Protein AF-A0A2R7SCC3-F1 (afdb_monomer_lite)

Sequence (300 aa):
MKRKWMAVAGLAATMMIAAGAVVVGAYQRFGGHINALGVALDKPSAFVATPSLTALSKDLVNAPVLRSVLTEDFAFYYEAHEDRLGLAGAIKRVAFEHEKTWRDNVIELALDQPSEVALWADSRGAARYWALAMTRGALARFIQELGQVAVKDAQLSLIADVPLATFALETVPVYALQLSPRRTLAIASRGNRVVVLSDPGLLFDNERKPDRAASAVLGSLLSGDARDQGLWRRHFALPEQPSPAHTLVAGGDLLALGYQQFFPALQALRVDVAPGGTALNTWVKQGSDWPASPWAALPA

Secondary structure (DSSP, 8-state):
-THHHHHHHHHHHHHHHHHHHHHHHS------SSSTT---TT--SEEEEES-HHHHHHHHHHSHHHHTTS-HHHHHHHHS-TTT-TTHHHHHHHHHSS-HHHHHHHHHHHHTS-EEEEEEE-TTS-EEEEEEEEEHHHHHHHHHHHHHHGGGS--EEEEEEEESSTT-S-EEEEEEEEEETTEEEEEEEETTEEEEES-GGGTB-TTSSBPHHHHHHHHHHT-S-HHHHTHHHHHTT--SSPPSSEEEEEEHHHHTTT-GGG-TTEEEEEEEE-GGG--EEEEEEE-SS--S-GGGGS--

pLDDT: mean 70.92, std 18.01, range [28.64, 94.12]

Radius of gyration: 20.86 Å; chains: 1; bounding box: 60×43×60 Å

Structure (mmCIF, N/CA/C/O backbone):
data_AF-A0A2R7SCC3-F1
#
_entry.id   AF-A0A2R7SCC3-F1
#
loop_
_atom_site.group_PDB
_atom_site.id
_atom_site.type_symbol
_atom_site.label_atom_id
_atom_site.label_alt_id
_atom_site.label_comp_id
_atom_site.label_asym_id
_atom_site.label_entity_id
_atom_site.label_seq_id
_atom_site.pdbx_PDB_ins_code
_atom_site.Cartn_x
_atom_site.Cartn_y
_atom_site.Cartn_z
_atom_site.occupancy
_atom_site.B_iso_or_equiv
_atom_site.auth_seq_id
_atom_site.auth_comp_id
_atom_site.auth_asym_id
_atom_site.auth_atom_id
_atom_site.pdbx_PDB_model_num
ATOM 1 N N . MET A 1 1 ? 37.699 19.307 -34.597 1.00 46.81 1 MET A N 1
ATOM 2 C CA . MET A 1 1 ? 36.435 19.134 -33.835 1.00 46.81 1 MET A CA 1
ATOM 3 C C . MET A 1 1 ? 35.897 17.690 -33.778 1.00 46.81 1 MET A C 1
ATOM 5 O O . MET A 1 1 ? 35.147 17.401 -32.860 1.00 46.81 1 MET A O 1
ATOM 9 N N . LYS A 1 2 ? 36.316 16.745 -34.643 1.00 45.25 2 LYS A N 1
ATOM 10 C CA . LYS A 1 2 ? 35.792 15.354 -34.665 1.00 45.25 2 LYS A CA 1
ATOM 11 C C . LYS A 1 2 ? 36.258 14.419 -33.524 1.00 45.25 2 LYS A C 1
ATOM 13 O O . LYS A 1 2 ? 35.595 13.433 -33.237 1.00 45.25 2 LYS A O 1
ATOM 18 N N . ARG A 1 3 ? 37.364 14.728 -32.830 1.00 39.81 3 ARG A N 1
ATOM 19 C CA . ARG A 1 3 ? 37.965 13.834 -31.810 1.00 39.81 3 ARG A CA 1
ATOM 20 C C . ARG A 1 3 ? 37.299 13.895 -30.424 1.00 39.81 3 ARG A C 1
ATOM 22 O O . ARG A 1 3 ? 37.440 12.959 -29.652 1.00 39.81 3 ARG A O 1
ATOM 29 N N . LYS A 1 4 ? 36.554 14.968 -30.119 1.00 41.03 4 LYS A N 1
ATOM 30 C CA . LYS A 1 4 ? 35.828 15.118 -28.840 1.00 41.03 4 LYS A CA 1
ATOM 31 C C . LYS A 1 4 ? 34.487 14.367 -28.826 1.00 41.03 4 LYS A C 1
ATOM 33 O O . LYS A 1 4 ? 34.065 13.923 -27.769 1.00 41.03 4 LYS A O 1
ATOM 38 N N . TRP A 1 5 ? 33.864 14.153 -29.988 1.00 38.28 5 TRP A N 1
ATOM 39 C CA . TRP A 1 5 ? 32.584 13.439 -30.093 1.00 38.28 5 TRP A CA 1
ATOM 40 C C . TRP A 1 5 ? 32.715 11.922 -29.888 1.00 38.28 5 TRP A C 1
ATOM 42 O O . TRP A 1 5 ? 31.839 11.317 -29.281 1.00 38.28 5 TRP A O 1
ATOM 52 N N . MET A 1 6 ? 33.836 11.310 -30.291 1.00 37.78 6 MET A N 1
ATOM 53 C CA . MET A 1 6 ? 34.062 9.874 -30.055 1.00 37.78 6 MET A CA 1
ATOM 54 C C . MET A 1 6 ? 34.344 9.541 -28.582 1.00 37.78 6 MET A C 1
ATOM 56 O O . MET A 1 6 ? 33.976 8.466 -28.121 1.00 37.78 6 MET A O 1
ATOM 60 N N . ALA A 1 7 ? 34.925 10.473 -27.818 1.00 39.50 7 ALA A N 1
ATOM 61 C CA . ALA A 1 7 ? 35.140 10.291 -26.381 1.00 39.50 7 ALA A CA 1
ATOM 62 C C . ALA A 1 7 ? 33.821 10.347 -25.589 1.00 39.50 7 ALA A C 1
ATOM 64 O O . ALA A 1 7 ? 33.629 9.551 -24.677 1.00 39.50 7 ALA A O 1
ATOM 65 N N . VAL A 1 8 ? 32.889 11.228 -25.976 1.00 42.78 8 VAL A N 1
ATOM 66 C CA . VAL A 1 8 ? 31.552 11.319 -25.358 1.00 42.78 8 VAL A CA 1
ATOM 67 C C . VAL A 1 8 ? 30.692 10.100 -25.712 1.00 42.78 8 VAL A C 1
ATOM 69 O O . VAL A 1 8 ? 30.012 9.564 -24.842 1.00 42.78 8 VAL A O 1
ATOM 72 N N . ALA A 1 9 ? 30.780 9.601 -26.950 1.00 37.03 9 ALA A N 1
ATOM 73 C CA . ALA A 1 9 ? 30.080 8.384 -27.365 1.00 37.03 9 ALA A CA 1
ATOM 74 C C . ALA A 1 9 ? 30.601 7.125 -26.640 1.00 37.03 9 ALA A C 1
ATOM 76 O O . ALA A 1 9 ? 29.807 6.287 -26.217 1.00 37.03 9 ALA A O 1
ATOM 77 N N . GLY A 1 10 ? 31.920 7.015 -26.436 1.00 28.64 10 GLY A N 1
ATOM 78 C CA . GLY A 1 10 ? 32.526 5.914 -25.679 1.00 28.64 10 GLY A CA 1
ATOM 79 C C . GLY A 1 10 ? 32.155 5.920 -24.191 1.00 28.64 10 GLY A C 1
ATOM 80 O O . GLY A 1 10 ? 31.904 4.859 -23.620 1.00 28.64 10 GLY A O 1
ATOM 81 N N . LEU A 1 11 ? 32.051 7.108 -23.582 1.00 37.31 11 LEU A N 1
ATOM 82 C CA . LEU A 1 11 ? 31.621 7.287 -22.189 1.00 37.31 11 LEU A CA 1
ATOM 83 C C . LEU A 1 11 ? 30.127 6.987 -22.004 1.00 37.31 11 LEU A C 1
ATOM 85 O O . LEU A 1 11 ? 29.762 6.313 -21.049 1.00 37.31 11 LEU A O 1
ATOM 89 N N . ALA A 1 12 ? 29.272 7.398 -22.945 1.00 36.25 12 ALA A N 1
ATOM 90 C CA . ALA A 1 12 ? 27.845 7.067 -22.923 1.00 36.25 12 ALA A CA 1
ATOM 91 C C . ALA A 1 12 ? 27.593 5.556 -23.102 1.00 36.25 12 ALA A C 1
ATOM 93 O O . ALA A 1 12 ? 26.757 4.980 -22.407 1.00 36.25 12 ALA A O 1
ATOM 94 N N . ALA A 1 13 ? 28.352 4.893 -23.982 1.00 32.81 13 ALA A N 1
ATOM 95 C CA . ALA A 1 13 ? 28.242 3.451 -24.199 1.00 32.81 13 ALA A CA 1
ATOM 96 C C . ALA A 1 13 ? 28.716 2.637 -22.983 1.00 32.81 13 ALA A C 1
ATOM 98 O O . ALA A 1 13 ? 28.079 1.654 -22.613 1.00 32.81 13 ALA A O 1
ATOM 99 N N . THR A 1 14 ? 29.788 3.066 -22.310 1.00 38.66 14 THR A N 1
ATOM 100 C CA . THR A 1 14 ? 30.257 2.412 -21.075 1.00 38.66 14 THR A CA 1
ATOM 101 C C . THR A 1 14 ? 29.346 2.691 -19.879 1.00 38.66 14 THR A C 1
ATOM 103 O O . THR A 1 14 ? 29.119 1.777 -19.089 1.00 38.66 14 THR A O 1
ATOM 106 N N . MET A 1 15 ? 28.736 3.881 -19.782 1.00 35.25 15 MET A N 1
ATOM 107 C CA . MET A 1 15 ? 27.702 4.158 -18.773 1.00 35.25 15 MET A CA 1
ATOM 108 C C . MET A 1 15 ? 26.450 3.298 -18.979 1.00 35.25 15 MET A C 1
ATOM 110 O O . MET A 1 15 ? 25.917 2.778 -18.004 1.00 35.25 15 MET A O 1
ATOM 114 N N . MET A 1 16 ? 26.010 3.085 -20.227 1.00 34.19 16 MET A N 1
ATOM 115 C CA . MET A 1 16 ? 24.878 2.193 -20.513 1.00 34.19 16 MET A CA 1
ATOM 116 C C . MET A 1 16 ? 25.186 0.725 -20.198 1.00 34.19 16 MET A C 1
ATOM 118 O O . MET A 1 16 ? 24.322 0.027 -19.674 1.00 34.19 16 MET A O 1
ATOM 122 N N . ILE A 1 17 ? 26.409 0.251 -20.458 1.00 35.22 17 ILE A N 1
ATOM 123 C CA . ILE A 1 17 ? 26.808 -1.128 -20.130 1.00 35.22 17 ILE A CA 1
ATOM 124 C C . ILE A 1 17 ? 26.930 -1.317 -18.610 1.00 35.22 17 ILE A C 1
ATOM 126 O O . ILE A 1 17 ? 26.487 -2.338 -18.087 1.00 35.22 17 ILE A O 1
ATOM 130 N N . ALA A 1 18 ? 27.468 -0.332 -17.885 1.00 33.09 18 ALA A N 1
ATOM 131 C CA . ALA A 1 18 ? 27.565 -0.380 -16.426 1.00 33.09 18 ALA A CA 1
ATOM 132 C C . ALA A 1 18 ? 26.184 -0.288 -15.750 1.00 33.09 18 ALA A C 1
ATOM 134 O O . ALA A 1 18 ? 25.899 -1.073 -14.847 1.00 33.09 18 ALA A O 1
ATOM 135 N N . ALA A 1 19 ? 25.298 0.593 -16.231 1.00 34.34 19 ALA A N 1
ATOM 136 C CA . ALA A 1 19 ? 23.910 0.657 -15.776 1.00 34.34 19 ALA A CA 1
ATOM 137 C C . ALA A 1 19 ? 23.173 -0.663 -16.063 1.00 34.34 19 ALA A C 1
ATOM 139 O O . ALA A 1 19 ? 22.535 -1.217 -15.172 1.00 34.34 19 ALA A O 1
ATOM 140 N N . GLY A 1 20 ? 23.344 -1.231 -17.262 1.00 33.09 20 GLY A N 1
ATOM 141 C CA . GLY A 1 20 ? 22.768 -2.524 -17.633 1.00 33.09 20 GLY A CA 1
ATOM 142 C C . GLY A 1 20 ? 23.270 -3.691 -16.775 1.00 33.09 20 GLY A C 1
ATOM 143 O O . GLY A 1 20 ? 22.479 -4.542 -16.381 1.00 33.09 20 GLY A O 1
ATOM 144 N N . ALA A 1 21 ? 24.558 -3.727 -16.421 1.00 35.75 21 ALA A N 1
ATOM 145 C CA . ALA A 1 21 ? 25.129 -4.792 -15.593 1.00 35.75 21 ALA A CA 1
ATOM 146 C C . ALA A 1 21 ? 24.664 -4.727 -14.124 1.00 35.75 21 ALA A C 1
ATOM 148 O O . ALA A 1 21 ? 24.382 -5.769 -13.528 1.00 35.75 21 ALA A O 1
ATOM 149 N N . VAL A 1 22 ? 24.514 -3.524 -13.555 1.00 40.97 22 VAL A N 1
ATOM 150 C CA . VAL A 1 22 ? 23.953 -3.331 -12.202 1.00 40.97 22 VAL A CA 1
ATOM 151 C C . VAL A 1 22 ? 22.462 -3.698 -12.172 1.00 40.97 22 VAL A C 1
ATOM 153 O O . VAL A 1 22 ? 22.016 -4.386 -11.252 1.00 40.97 22 VAL A O 1
ATOM 156 N N . VAL A 1 23 ? 21.714 -3.363 -13.230 1.00 46.59 23 VAL A N 1
ATOM 157 C CA . VAL A 1 23 ? 20.307 -3.771 -13.410 1.00 46.59 23 VAL A CA 1
ATOM 158 C C . VAL A 1 23 ? 20.156 -5.299 -13.544 1.00 46.59 23 VAL A C 1
ATOM 160 O O . VAL A 1 23 ? 19.140 -5.855 -13.143 1.00 46.59 23 VAL A O 1
ATOM 163 N N . VAL A 1 24 ? 21.159 -6.035 -14.036 1.00 43.50 24 VAL A N 1
ATOM 164 C CA . VAL A 1 24 ? 21.076 -7.505 -14.197 1.00 43.50 24 VAL A CA 1
ATOM 165 C C . VAL A 1 24 ? 21.281 -8.277 -12.881 1.00 43.50 24 VAL A C 1
ATOM 167 O O . VAL A 1 24 ? 20.729 -9.371 -12.725 1.00 43.50 24 VAL A O 1
ATOM 170 N N . GLY A 1 25 ? 22.034 -7.732 -11.921 1.00 43.53 25 GLY A N 1
ATOM 171 C CA . GLY A 1 25 ? 22.368 -8.422 -10.666 1.00 43.53 25 GLY A CA 1
ATOM 172 C C . GLY A 1 25 ? 21.247 -8.440 -9.618 1.00 43.53 25 GLY A C 1
ATOM 173 O O . GLY A 1 25 ? 21.100 -9.422 -8.894 1.00 43.53 25 GLY A O 1
ATOM 174 N N . ALA A 1 26 ? 20.422 -7.391 -9.550 1.00 47.41 26 ALA A N 1
ATOM 175 C CA . ALA A 1 26 ? 19.424 -7.231 -8.485 1.00 47.41 26 ALA A CA 1
ATOM 176 C C . ALA A 1 26 ? 18.091 -7.985 -8.719 1.00 47.41 26 ALA A C 1
ATOM 178 O O . ALA A 1 26 ? 17.263 -8.048 -7.814 1.00 47.41 26 ALA A O 1
ATOM 179 N N . TYR A 1 27 ? 17.878 -8.578 -9.903 1.00 51.84 27 TYR A N 1
ATOM 180 C CA . TYR A 1 27 ? 16.539 -8.942 -10.407 1.00 51.84 27 TYR A CA 1
ATOM 181 C C . TYR A 1 27 ? 16.302 -10.431 -10.724 1.00 51.84 27 TYR A C 1
ATOM 183 O O . TYR A 1 27 ? 15.294 -10.788 -11.328 1.00 51.84 27 TYR A O 1
ATOM 191 N N . GLN A 1 28 ? 17.213 -11.335 -10.355 1.00 45.22 28 GLN A N 1
ATOM 192 C CA . GLN A 1 28 ? 17.212 -12.724 -10.853 1.00 45.22 28 GLN A CA 1
ATOM 193 C C . GLN A 1 28 ? 16.147 -13.685 -10.261 1.00 45.22 28 GLN A C 1
ATOM 195 O O . GLN A 1 28 ? 16.331 -14.896 -10.345 1.00 45.22 28 GLN A O 1
ATOM 200 N N . ARG A 1 29 ? 15.049 -13.230 -9.635 1.00 47.88 29 ARG A N 1
ATOM 201 C CA . ARG A 1 29 ? 14.174 -14.126 -8.837 1.00 47.88 29 ARG A CA 1
ATOM 202 C C . ARG A 1 29 ? 12.662 -13.950 -9.014 1.00 47.88 29 ARG A C 1
ATOM 204 O O . ARG A 1 29 ? 11.943 -13.965 -8.018 1.00 47.88 29 ARG A O 1
ATOM 211 N N . PHE A 1 30 ? 12.154 -13.841 -10.238 1.00 52.78 30 PHE A N 1
ATOM 212 C CA . PHE A 1 30 ? 10.714 -13.632 -10.434 1.00 52.78 30 PHE A CA 1
ATOM 213 C C . PHE A 1 30 ? 10.131 -14.532 -11.545 1.00 52.78 30 PHE A C 1
ATOM 215 O O . PHE A 1 30 ? 10.808 -14.796 -12.535 1.00 52.78 30 PHE A O 1
ATOM 222 N N . GLY A 1 31 ? 8.923 -15.070 -11.329 1.00 48.53 31 GLY A N 1
ATOM 223 C CA . GLY A 1 31 ? 8.302 -16.151 -12.111 1.00 48.53 31 GLY A CA 1
ATOM 224 C C . GLY A 1 31 ? 6.776 -16.244 -11.932 1.00 48.53 31 GLY A C 1
ATOM 225 O O . GLY A 1 31 ? 6.284 -17.260 -11.447 1.00 48.53 31 GLY A O 1
ATOM 226 N N . GLY A 1 32 ? 6.029 -15.195 -12.291 1.00 48.62 32 GLY A N 1
ATOM 227 C CA . GLY A 1 32 ? 4.570 -15.082 -12.104 1.00 48.62 32 GLY A CA 1
ATOM 228 C C . GLY A 1 32 ? 3.776 -14.868 -13.403 1.00 48.62 32 GLY A C 1
ATOM 229 O O . GLY A 1 32 ? 4.355 -14.580 -14.446 1.00 48.62 32 GLY A O 1
ATOM 230 N N . HIS A 1 33 ? 2.448 -15.044 -13.357 1.00 42.25 33 HIS A N 1
ATOM 231 C CA . HIS A 1 33 ? 1.555 -15.005 -14.535 1.00 42.25 33 HIS A CA 1
ATOM 232 C C . HIS A 1 33 ? 0.845 -13.657 -14.785 1.00 42.25 33 HIS A C 1
ATOM 234 O O . HIS A 1 33 ? 0.233 -13.497 -15.836 1.00 42.25 33 HIS A O 1
ATOM 240 N N . ILE A 1 34 ? 0.885 -12.723 -13.825 1.00 56.66 34 ILE A N 1
ATOM 241 C CA . ILE A 1 34 ? 0.273 -11.381 -13.928 1.00 56.66 34 ILE A CA 1
ATOM 242 C C . ILE A 1 34 ? 1.409 -10.378 -14.114 1.00 56.66 34 ILE A C 1
ATOM 244 O O . ILE A 1 34 ? 1.742 -9.980 -15.218 1.00 56.66 34 ILE A O 1
ATOM 248 N N . ASN A 1 35 ? 2.097 -10.099 -13.017 1.00 70.12 35 ASN A N 1
ATOM 249 C CA . ASN A 1 35 ? 3.470 -9.633 -13.009 1.00 70.12 35 ASN A CA 1
ATOM 250 C C . ASN A 1 35 ? 4.370 -10.804 -12.602 1.00 70.12 35 ASN A C 1
ATOM 252 O O . ASN A 1 35 ? 3.898 -11.920 -12.339 1.00 70.12 35 ASN A O 1
ATOM 256 N N . ALA A 1 36 ? 5.664 -10.551 -12.490 1.00 71.50 36 ALA A N 1
ATOM 257 C CA . ALA A 1 36 ? 6.639 -11.572 -12.159 1.00 71.50 36 ALA A CA 1
ATOM 258 C C . ALA A 1 36 ? 6.455 -12.176 -10.745 1.00 71.50 36 ALA A C 1
ATOM 260 O O . ALA A 1 36 ? 7.094 -13.167 -10.392 1.00 71.50 36 ALA A O 1
ATOM 261 N N . LEU A 1 37 ? 5.547 -11.617 -9.941 1.00 76.25 37 LEU A N 1
ATOM 262 C CA . LEU A 1 37 ? 5.168 -12.092 -8.611 1.00 76.25 37 LEU A CA 1
ATOM 263 C C . LEU A 1 37 ? 3.778 -12.748 -8.570 1.00 76.25 37 LEU A C 1
ATOM 265 O O . LEU A 1 37 ? 3.403 -13.304 -7.541 1.00 76.25 37 LEU A O 1
ATOM 269 N N . GLY A 1 38 ? 3.012 -12.696 -9.665 1.00 80.00 38 GLY A N 1
ATOM 270 C CA . GLY A 1 38 ? 1.631 -13.183 -9.714 1.00 80.00 38 GLY A CA 1
ATOM 271 C C . GLY A 1 38 ? 0.649 -12.354 -8.877 1.00 80.00 38 GLY A C 1
ATOM 272 O O . GLY A 1 38 ? -0.378 -12.879 -8.462 1.00 80.00 38 GLY A O 1
ATOM 273 N N . VAL A 1 39 ? 0.956 -11.080 -8.617 1.00 85.50 39 VAL A N 1
ATOM 274 C CA . VAL A 1 39 ? 0.159 -10.190 -7.756 1.00 85.50 39 VAL A CA 1
ATOM 275 C C . VAL A 1 39 ? -0.694 -9.243 -8.601 1.00 85.50 39 VAL A C 1
ATOM 277 O O . VAL A 1 39 ? -0.163 -8.505 -9.425 1.00 85.50 39 VAL A O 1
ATOM 280 N N . ALA A 1 40 ? -2.006 -9.211 -8.368 1.00 89.62 40 ALA A N 1
ATOM 281 C CA . ALA A 1 40 ? -2.918 -8.264 -9.010 1.00 89.62 40 ALA A CA 1
ATOM 282 C C . ALA A 1 40 ? -2.972 -6.935 -8.229 1.00 89.62 40 ALA A C 1
ATOM 284 O O . ALA A 1 40 ? -3.601 -6.860 -7.172 1.00 89.62 40 ALA A O 1
ATOM 285 N N . LEU A 1 41 ? -2.314 -5.879 -8.728 1.00 91.88 41 LEU A N 1
ATOM 286 C CA . LEU A 1 41 ? -2.208 -4.581 -8.030 1.00 91.88 41 LEU A CA 1
ATOM 287 C C . LEU A 1 41 ? -3.549 -3.851 -7.816 1.00 91.88 41 LEU A C 1
ATOM 289 O O . LEU A 1 41 ? -3.637 -2.931 -7.003 1.00 91.88 41 LEU A O 1
ATOM 293 N N . ASP A 1 42 ? -4.599 -4.244 -8.528 1.00 92.06 42 ASP A N 1
ATOM 294 C CA . ASP A 1 42 ? -5.957 -3.723 -8.370 1.00 92.06 42 ASP A CA 1
ATOM 295 C C . ASP A 1 42 ? -6.762 -4.435 -7.268 1.00 92.06 42 ASP A C 1
ATOM 297 O O . ASP A 1 42 ? -7.825 -3.951 -6.877 1.00 92.06 42 ASP A O 1
ATOM 301 N N . LYS A 1 43 ? -6.261 -5.567 -6.752 1.00 91.56 43 LYS A N 1
ATOM 302 C CA . LYS A 1 43 ? -6.946 -6.421 -5.765 1.00 91.56 43 LYS A CA 1
ATOM 303 C C . LYS A 1 43 ? -6.079 -6.705 -4.533 1.00 91.56 43 LYS A C 1
ATOM 305 O O . LYS A 1 43 ? -5.615 -7.832 -4.357 1.00 91.56 43 LYS A O 1
ATOM 310 N N . PRO A 1 44 ? -5.806 -5.693 -3.701 1.00 92.50 44 PRO A N 1
ATOM 311 C CA . PRO A 1 44 ? -5.158 -5.899 -2.408 1.00 92.50 44 PRO A CA 1
ATOM 312 C C . PRO A 1 44 ? -6.017 -6.707 -1.426 1.00 92.50 44 PRO A C 1
ATOM 314 O O . PRO A 1 44 ? -7.238 -6.590 -1.412 1.00 92.50 44 PRO A O 1
ATOM 317 N N . SER A 1 45 ? -5.360 -7.480 -0.558 1.00 89.25 45 SER A N 1
ATOM 318 C CA . SER A 1 45 ? -6.003 -8.222 0.541 1.00 89.25 45 SER A CA 1
ATOM 319 C C . SER A 1 45 ? -6.210 -7.356 1.788 1.00 89.25 45 SER A C 1
ATOM 321 O O . SER A 1 45 ? -7.061 -7.655 2.624 1.00 89.25 45 SER A O 1
ATOM 323 N N . ALA A 1 46 ? -5.426 -6.287 1.946 1.00 91.12 46 ALA A N 1
ATOM 324 C CA . ALA A 1 46 ? -5.605 -5.310 3.013 1.00 91.12 46 ALA A CA 1
ATOM 325 C C . ALA A 1 46 ? -5.219 -3.902 2.573 1.00 91.12 46 ALA A C 1
ATOM 327 O O . ALA A 1 46 ? -4.466 -3.707 1.616 1.00 91.12 46 ALA A O 1
ATOM 328 N N . PHE A 1 47 ? -5.743 -2.922 3.295 1.00 92.88 47 PHE A N 1
ATOM 329 C CA . PHE A 1 47 ? -5.598 -1.517 2.983 1.00 92.88 47 PHE A CA 1
ATOM 330 C C . PHE A 1 47 ? -5.620 -0.648 4.228 1.00 92.88 47 PHE A C 1
ATOM 332 O O . PHE A 1 47 ? -6.389 -0.881 5.157 1.00 92.88 47 PHE A O 1
ATOM 339 N N . VAL A 1 48 ? -4.777 0.375 4.223 1.00 91.06 48 VAL A N 1
ATOM 340 C CA . VAL A 1 48 ? -4.716 1.404 5.251 1.00 91.06 48 VAL A CA 1
ATOM 341 C C . VAL A 1 48 ? -4.844 2.753 4.568 1.00 91.06 48 VAL A C 1
ATOM 343 O O . VAL A 1 48 ? -3.982 3.135 3.782 1.00 91.06 48 VAL A O 1
ATOM 346 N N . ALA A 1 49 ? -5.902 3.485 4.893 1.00 92.25 49 ALA A N 1
ATOM 347 C CA . ALA A 1 49 ? -6.047 4.895 4.574 1.00 92.25 49 ALA A CA 1
ATOM 348 C C . ALA A 1 49 ? -5.747 5.707 5.829 1.00 92.25 49 ALA A C 1
ATOM 350 O O . ALA A 1 49 ? -6.412 5.544 6.851 1.00 92.25 49 ALA A O 1
ATOM 351 N N . THR A 1 50 ? -4.760 6.595 5.757 1.00 90.50 50 THR A N 1
ATOM 352 C CA . THR A 1 50 ? -4.364 7.405 6.905 1.00 90.50 50 THR A CA 1
ATOM 353 C C . THR A 1 50 ? -4.134 8.867 6.523 1.00 90.50 50 THR A C 1
ATOM 355 O O . THR A 1 50 ? -3.542 9.132 5.474 1.00 90.50 50 THR A O 1
ATOM 358 N N . PRO A 1 51 ? -4.555 9.833 7.362 1.00 88.31 51 PRO A N 1
ATOM 359 C CA . PRO A 1 51 ? -4.144 11.226 7.213 1.00 88.31 51 PRO A CA 1
ATOM 360 C C . PRO A 1 51 ? -2.644 11.439 7.483 1.00 88.31 51 PRO A C 1
ATOM 362 O O . PRO A 1 51 ? -2.081 12.384 6.946 1.00 88.31 51 PRO A O 1
ATOM 365 N N . SER A 1 52 ? -2.004 10.576 8.286 1.00 85.19 52 SER A N 1
ATOM 366 C CA . SER A 1 52 ? -0.578 10.657 8.644 1.00 85.19 52 SER A CA 1
ATOM 367 C C . SER A 1 52 ? -0.057 9.289 9.107 1.00 85.19 52 SER A C 1
ATOM 369 O O . SER A 1 52 ? -0.628 8.664 10.005 1.00 85.19 52 SER A O 1
ATOM 371 N N . LEU A 1 53 ? 1.023 8.784 8.501 1.00 82.56 53 LEU A N 1
ATOM 372 C CA . LEU A 1 53 ? 1.686 7.539 8.934 1.00 82.56 53 LEU A CA 1
ATOM 373 C C . LEU A 1 53 ? 2.383 7.720 10.281 1.00 82.56 53 LEU A C 1
ATOM 375 O O . LEU A 1 53 ? 2.437 6.782 11.079 1.00 82.56 53 LEU A O 1
ATOM 379 N N . THR A 1 54 ? 2.878 8.928 10.550 1.00 80.38 54 THR A N 1
ATOM 380 C CA . THR A 1 54 ? 3.480 9.281 11.836 1.00 80.38 54 THR A CA 1
ATOM 381 C C . THR A 1 54 ? 2.440 9.194 12.955 1.00 80.38 54 THR A C 1
ATOM 383 O O . THR A 1 54 ? 2.698 8.567 13.985 1.00 80.38 54 THR A O 1
ATOM 386 N N . ALA A 1 55 ? 1.251 9.772 12.746 1.00 81.25 55 ALA A N 1
ATOM 387 C CA . ALA A 1 55 ? 0.161 9.733 13.720 1.00 81.25 55 ALA A CA 1
ATOM 388 C C . ALA A 1 55 ? -0.446 8.332 13.869 1.00 81.25 55 ALA A C 1
ATOM 390 O O . ALA A 1 55 ? -0.736 7.927 14.988 1.00 81.25 55 ALA A O 1
ATOM 391 N N . LEU A 1 56 ? -0.542 7.558 12.779 1.00 81.31 56 LEU A N 1
ATOM 392 C CA . LEU A 1 56 ? -1.138 6.217 12.780 1.00 81.31 56 LEU A CA 1
ATOM 393 C C . LEU A 1 56 ? -0.573 5.326 13.892 1.00 81.31 56 LEU A C 1
ATOM 395 O O . LEU A 1 56 ? -1.327 4.733 14.654 1.00 81.31 56 LEU A O 1
ATOM 399 N N . SER A 1 57 ? 0.754 5.235 14.002 1.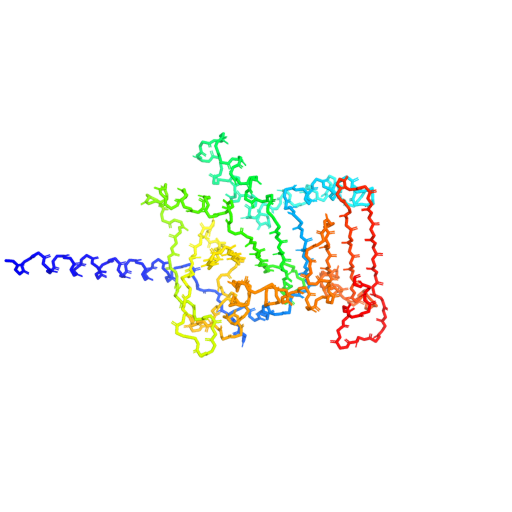00 75.19 57 SER A N 1
ATOM 400 C CA . SER A 1 57 ? 1.385 4.395 15.029 1.00 75.19 57 SER A CA 1
ATOM 401 C C . SER A 1 57 ? 1.063 4.865 16.452 1.00 75.19 57 SER A C 1
ATOM 403 O O . SER A 1 57 ? 0.739 4.045 17.310 1.00 75.19 57 SER A O 1
ATOM 405 N N . LYS A 1 58 ? 1.093 6.182 16.691 1.00 76.88 58 LYS A N 1
ATOM 406 C CA . LYS A 1 58 ? 0.773 6.796 17.988 1.00 76.88 58 LYS A CA 1
ATOM 407 C C . LYS A 1 58 ? -0.695 6.553 18.357 1.00 76.88 58 LYS A C 1
ATOM 409 O O . LYS A 1 58 ? -0.988 6.119 19.469 1.00 76.88 58 LYS A O 1
ATOM 414 N N . ASP A 1 59 ? -1.602 6.760 17.412 1.00 80.44 59 ASP A N 1
ATOM 415 C CA . ASP A 1 59 ? -3.046 6.667 17.625 1.00 80.44 59 ASP A CA 1
ATOM 416 C C . ASP A 1 59 ? -3.511 5.216 17.806 1.00 80.44 59 ASP A C 1
ATOM 418 O O . ASP A 1 59 ? -4.361 4.947 18.656 1.00 80.44 59 ASP A O 1
ATOM 422 N N . LEU A 1 60 ? -2.896 4.259 17.099 1.00 76.44 60 LEU A N 1
ATOM 423 C CA . LEU A 1 60 ? -3.135 2.825 17.309 1.00 76.44 60 LEU A CA 1
ATOM 424 C C . LEU A 1 60 ? -2.725 2.369 18.717 1.00 76.44 60 LEU A C 1
ATOM 426 O O . LEU A 1 60 ? -3.445 1.589 19.335 1.00 76.44 60 LEU A O 1
ATOM 430 N N . VAL A 1 61 ? -1.595 2.855 19.242 1.00 74.94 61 VAL A N 1
ATOM 431 C CA . VAL A 1 61 ? -1.130 2.517 20.602 1.00 74.94 61 VAL A CA 1
ATOM 432 C C . VAL A 1 61 ? -2.009 3.161 21.679 1.00 74.94 61 VAL A C 1
ATOM 434 O O . VAL A 1 61 ? -2.215 2.578 22.744 1.00 74.94 61 VAL A O 1
ATOM 437 N N . ASN A 1 62 ? -2.549 4.350 21.409 1.00 74.19 62 ASN A N 1
ATOM 438 C CA . ASN A 1 62 ? -3.441 5.048 22.334 1.00 74.19 62 ASN A CA 1
ATOM 439 C C . ASN A 1 62 ? -4.858 4.453 22.366 1.00 74.19 62 ASN A C 1
ATOM 441 O O . ASN A 1 62 ? -5.561 4.613 23.366 1.00 74.19 62 ASN A O 1
ATOM 445 N N . ALA A 1 63 ? -5.269 3.734 21.319 1.00 74.62 63 ALA A N 1
ATOM 446 C CA . ALA A 1 63 ? -6.578 3.101 21.256 1.00 74.62 63 ALA A CA 1
ATOM 447 C C . ALA A 1 63 ? -6.703 1.958 22.298 1.00 74.62 63 ALA A C 1
ATOM 449 O O . ALA A 1 63 ? -5.929 0.996 22.258 1.00 74.62 63 ALA A O 1
ATOM 450 N N . PRO A 1 64 ? -7.698 1.990 23.210 1.00 63.06 64 PRO A N 1
ATOM 451 C CA . PRO A 1 64 ? -7.742 1.117 24.392 1.00 63.06 64 PRO A CA 1
ATOM 452 C C . PRO A 1 64 ? -7.688 -0.392 24.108 1.00 63.06 64 PRO A C 1
ATOM 454 O O . PRO A 1 64 ? -7.002 -1.126 24.814 1.00 63.06 64 PRO A O 1
ATOM 457 N N . VAL A 1 65 ? -8.401 -0.860 23.076 1.00 66.38 65 VAL A N 1
ATOM 458 C CA . VAL A 1 65 ? -8.477 -2.289 22.706 1.00 66.38 65 VAL A CA 1
ATOM 459 C C . VAL A 1 65 ? -7.249 -2.737 21.910 1.00 66.38 65 VAL A C 1
ATOM 461 O O . VAL A 1 65 ? -6.849 -3.891 21.988 1.00 66.38 65 VAL A O 1
ATOM 464 N N . LEU A 1 66 ? -6.617 -1.836 21.155 1.00 60.50 66 LEU A N 1
ATOM 465 C CA . LEU A 1 66 ? -5.409 -2.161 20.395 1.00 60.50 66 LEU A CA 1
ATOM 466 C C . LEU A 1 66 ? -4.173 -2.178 21.291 1.00 60.50 66 LEU A C 1
ATOM 468 O O . LEU A 1 66 ? -3.295 -3.013 21.095 1.00 60.50 66 LEU A O 1
ATOM 472 N N . ARG A 1 67 ? -4.140 -1.338 22.329 1.00 57.66 67 ARG A N 1
ATOM 473 C CA . ARG A 1 67 ? -3.078 -1.327 23.340 1.00 57.66 67 ARG A CA 1
ATOM 474 C C . ARG A 1 67 ? -2.922 -2.664 24.068 1.00 57.66 67 ARG A C 1
ATOM 476 O O . ARG A 1 67 ? -1.812 -3.010 24.456 1.00 57.66 67 ARG A O 1
ATOM 483 N N . SER A 1 68 ? -4.009 -3.415 24.259 1.00 56.34 68 SER A N 1
ATOM 484 C CA . SER A 1 68 ? -3.956 -4.739 24.893 1.00 56.34 68 SER A CA 1
ATOM 485 C C . SER A 1 68 ? -3.533 -5.863 23.940 1.00 56.34 68 SER A C 1
ATOM 487 O O . SER A 1 68 ? -3.152 -6.929 24.414 1.00 56.34 68 SER A O 1
ATOM 489 N N . VAL A 1 69 ? -3.579 -5.639 22.622 1.00 58.06 69 VAL A N 1
ATOM 490 C CA . VAL A 1 69 ? -3.153 -6.600 21.585 1.00 58.06 69 VAL A CA 1
ATOM 491 C C . VAL A 1 69 ? -1.715 -6.328 21.131 1.00 58.06 69 VAL A C 1
ATOM 493 O O . VAL A 1 69 ? -0.956 -7.258 20.872 1.00 58.06 69 VAL A O 1
ATOM 496 N N . LEU A 1 70 ? -1.319 -5.056 21.074 1.00 52.59 70 LEU A N 1
ATOM 497 C CA . LEU A 1 70 ? 0.040 -4.591 20.790 1.00 52.59 70 LEU A CA 1
ATOM 498 C C . LEU A 1 70 ? 0.896 -4.647 22.067 1.00 52.59 70 LEU A C 1
ATOM 500 O O . LEU A 1 70 ? 1.352 -3.621 22.572 1.00 52.59 70 LEU A O 1
ATOM 504 N N . THR A 1 71 ? 1.066 -5.843 22.630 1.00 58.56 71 THR A N 1
ATOM 505 C CA . THR A 1 71 ? 1.881 -6.052 23.833 1.00 58.56 71 THR A CA 1
ATOM 506 C C . THR A 1 71 ? 3.377 -6.002 23.524 1.00 58.56 71 THR A C 1
ATOM 508 O O . THR A 1 71 ? 3.812 -6.112 22.375 1.00 58.56 71 THR A O 1
ATOM 511 N N . GLU A 1 72 ? 4.184 -5.871 24.575 1.00 52.00 72 GLU A N 1
ATOM 512 C CA . GLU A 1 72 ? 5.648 -5.919 24.499 1.00 52.00 72 GLU A CA 1
ATOM 513 C C . GLU A 1 72 ? 6.153 -7.217 23.842 1.00 52.00 72 GLU A C 1
ATOM 515 O O . GLU A 1 72 ? 7.112 -7.176 23.080 1.00 52.00 72 GLU A O 1
ATOM 520 N N . ASP A 1 73 ? 5.436 -8.335 23.997 1.00 51.28 73 ASP A N 1
ATOM 521 C CA . ASP A 1 73 ? 5.750 -9.605 23.326 1.00 51.28 73 ASP A CA 1
ATOM 522 C C . ASP A 1 73 ? 5.564 -9.542 21.801 1.00 51.28 73 ASP A C 1
ATOM 524 O O . ASP A 1 73 ? 6.334 -10.146 21.048 1.00 51.28 73 ASP A O 1
ATOM 528 N N . PHE A 1 74 ? 4.566 -8.790 21.319 1.00 50.59 74 PHE A N 1
ATOM 529 C CA . PHE A 1 74 ? 4.375 -8.547 19.887 1.00 50.59 74 PHE A CA 1
ATOM 530 C C . PHE A 1 74 ? 5.512 -7.675 19.342 1.00 50.59 74 PHE A C 1
ATOM 532 O O . PHE A 1 74 ? 6.089 -7.993 18.302 1.00 50.59 74 PHE A O 1
ATOM 539 N N . ALA A 1 75 ? 5.889 -6.617 20.067 1.00 51.97 75 ALA A N 1
ATOM 540 C CA . ALA A 1 75 ? 7.039 -5.788 19.712 1.00 51.97 75 ALA A CA 1
ATOM 541 C C . ALA A 1 75 ? 8.345 -6.607 19.701 1.00 51.97 75 ALA A C 1
ATOM 543 O O . ALA A 1 75 ? 9.075 -6.567 18.711 1.00 51.97 75 ALA A O 1
ATOM 544 N N . PHE A 1 76 ? 8.580 -7.436 20.722 1.00 48.81 76 PHE A N 1
ATOM 545 C CA . PHE A 1 76 ? 9.761 -8.292 20.851 1.00 48.81 76 PHE A CA 1
ATOM 546 C C . PHE A 1 76 ? 9.844 -9.355 19.747 1.00 48.81 76 PHE A C 1
ATOM 548 O O . PHE A 1 76 ? 10.915 -9.572 19.180 1.00 48.81 76 PHE A O 1
ATOM 555 N N . TYR A 1 77 ? 8.725 -9.989 19.368 1.00 49.94 77 TYR A N 1
ATOM 556 C CA . TYR A 1 77 ? 8.700 -10.971 18.275 1.00 49.94 77 TYR A CA 1
ATOM 557 C C . TYR A 1 77 ? 9.137 -10.360 16.937 1.00 49.94 77 TYR A C 1
ATOM 559 O O . TYR A 1 77 ? 9.858 -11.003 16.168 1.00 49.94 77 TYR A O 1
ATOM 567 N N . TYR A 1 78 ? 8.727 -9.120 16.658 1.00 47.59 78 TYR A N 1
ATOM 568 C CA . TYR A 1 78 ? 9.098 -8.419 15.429 1.00 47.59 78 TYR A CA 1
ATOM 569 C C . TYR A 1 78 ? 10.469 -7.732 15.506 1.00 47.59 78 TYR A C 1
ATOM 571 O O . TYR A 1 78 ? 11.140 -7.637 14.479 1.00 47.59 78 TYR A O 1
ATOM 579 N N . GLU A 1 79 ? 10.920 -7.313 16.689 1.00 46.53 79 GLU A N 1
ATOM 580 C CA . GLU A 1 79 ? 12.253 -6.740 16.910 1.00 46.53 79 GLU A CA 1
ATOM 581 C C . GLU A 1 79 ? 13.359 -7.808 16.857 1.00 46.53 79 GLU A C 1
ATOM 583 O O . GLU A 1 79 ? 14.402 -7.585 16.246 1.00 46.53 79 GLU A O 1
ATOM 588 N N . ALA A 1 80 ? 13.108 -9.012 17.385 1.00 51.44 80 ALA A N 1
ATOM 589 C CA . ALA A 1 80 ? 14.051 -10.135 17.348 1.00 51.44 80 ALA A CA 1
ATOM 590 C C . ALA A 1 80 ? 14.242 -10.744 15.942 1.00 51.44 80 ALA A C 1
ATOM 592 O O . ALA A 1 80 ? 15.220 -11.450 15.698 1.00 51.44 80 ALA A O 1
ATOM 593 N N . HIS A 1 81 ? 13.327 -10.471 15.004 1.00 49.25 81 HIS A N 1
ATOM 594 C CA . HIS A 1 81 ? 13.393 -10.938 13.616 1.00 49.25 81 HIS A CA 1
ATOM 595 C C . HIS A 1 81 ? 13.595 -9.755 12.657 1.00 49.25 81 HIS A C 1
ATOM 597 O O . HIS A 1 81 ? 12.728 -9.432 11.839 1.00 49.25 81 HIS A O 1
ATOM 603 N N . GLU A 1 82 ? 14.777 -9.138 12.736 1.00 45.62 82 GLU A N 1
ATOM 604 C CA . GLU A 1 82 ? 15.234 -7.981 11.940 1.00 45.62 82 GLU A CA 1
ATOM 605 C C . GLU A 1 82 ? 14.991 -8.147 10.419 1.00 45.62 82 GLU A C 1
ATOM 607 O O . GLU A 1 82 ? 14.673 -7.196 9.697 1.00 45.62 82 GLU A O 1
ATOM 612 N N . ASP A 1 83 ? 15.014 -9.396 9.944 1.00 49.78 83 ASP A N 1
ATOM 613 C CA . ASP A 1 83 ? 14.725 -9.810 8.569 1.00 49.78 83 ASP A CA 1
ATOM 614 C C . ASP A 1 83 ? 13.298 -9.505 8.093 1.00 49.78 83 ASP A C 1
ATOM 616 O O . ASP A 1 83 ? 13.042 -9.552 6.885 1.00 49.78 83 ASP A O 1
ATOM 620 N N . ARG A 1 84 ? 12.353 -9.214 8.998 1.00 49.94 84 ARG A N 1
ATOM 621 C CA . ARG A 1 84 ? 10.934 -8.973 8.678 1.00 49.94 84 ARG A CA 1
ATOM 622 C C . ARG A 1 84 ? 10.579 -7.486 8.639 1.00 49.94 84 ARG A C 1
ATOM 624 O O . ARG A 1 84 ? 9.828 -7.087 7.752 1.00 49.94 84 ARG A O 1
ATOM 631 N N . LEU A 1 85 ? 11.254 -6.646 9.424 1.00 49.78 85 LEU A N 1
ATOM 632 C CA . LEU A 1 85 ? 11.135 -5.177 9.419 1.00 49.78 85 LEU A CA 1
ATOM 633 C C . LEU A 1 85 ? 12.256 -4.468 8.637 1.00 49.78 85 LEU A C 1
ATOM 635 O O . LEU A 1 85 ? 12.677 -3.367 8.977 1.00 49.78 85 LEU A O 1
ATOM 639 N N . GLY A 1 86 ? 12.731 -5.034 7.532 1.00 47.34 86 GLY A N 1
ATOM 640 C CA . GLY A 1 86 ? 13.793 -4.411 6.727 1.00 47.34 86 GLY A CA 1
ATOM 641 C C . GLY A 1 86 ? 13.431 -3.097 6.011 1.00 47.34 86 GLY A C 1
ATOM 642 O O . GLY A 1 86 ? 14.184 -2.701 5.133 1.00 47.34 86 GLY A O 1
ATOM 643 N N . LEU A 1 87 ? 12.315 -2.435 6.344 1.00 42.59 87 LEU A N 1
ATOM 644 C CA . LEU A 1 87 ? 12.131 -1.002 6.078 1.00 42.59 87 LEU A CA 1
ATOM 645 C C . LEU A 1 87 ? 12.605 -0.181 7.285 1.00 42.59 87 LEU A C 1
ATOM 647 O O . LEU A 1 87 ? 13.457 0.673 7.112 1.00 42.59 87 LEU A O 1
ATOM 651 N N . ALA A 1 88 ? 12.160 -0.490 8.507 1.00 43.59 88 ALA A N 1
ATOM 652 C CA . ALA A 1 88 ? 12.629 0.179 9.723 1.00 43.59 88 ALA A CA 1
ATOM 653 C C . ALA A 1 88 ? 14.120 -0.085 9.994 1.00 43.59 88 ALA A C 1
ATOM 655 O O . ALA A 1 88 ? 14.850 0.848 10.304 1.00 43.59 88 ALA A O 1
ATOM 656 N N . GLY A 1 89 ? 14.604 -1.317 9.796 1.00 45.53 89 GLY A N 1
ATOM 657 C CA . GLY A 1 89 ? 16.029 -1.650 9.909 1.00 45.53 89 GLY A CA 1
ATOM 658 C C . GLY A 1 89 ? 16.885 -0.995 8.819 1.00 45.53 89 GLY A C 1
ATOM 659 O O . GLY A 1 89 ? 17.970 -0.498 9.108 1.00 45.53 89 GLY A O 1
ATOM 660 N N . ALA A 1 90 ? 16.378 -0.910 7.581 1.00 46.22 90 ALA A N 1
ATOM 661 C CA . ALA A 1 90 ? 17.060 -0.206 6.493 1.00 46.22 90 ALA A CA 1
ATOM 662 C C . ALA A 1 90 ? 17.060 1.315 6.702 1.00 46.22 90 ALA A C 1
ATOM 664 O O . ALA A 1 90 ? 18.103 1.938 6.550 1.00 46.22 90 ALA A O 1
ATOM 665 N N . ILE A 1 91 ? 15.936 1.901 7.127 1.00 46.66 91 ILE A N 1
ATOM 666 C CA . ILE A 1 91 ? 15.829 3.319 7.497 1.00 46.66 91 ILE A CA 1
ATOM 667 C C . ILE A 1 91 ? 16.754 3.616 8.677 1.00 46.66 91 ILE A C 1
ATOM 669 O O . ILE A 1 91 ? 17.493 4.588 8.621 1.00 46.66 91 ILE A O 1
ATOM 673 N N . LYS A 1 92 ? 16.799 2.757 9.703 1.00 43.72 92 LYS A N 1
ATOM 674 C CA . LYS A 1 92 ? 17.694 2.910 10.857 1.00 43.72 92 LYS A CA 1
ATOM 675 C C . LYS A 1 92 ? 19.163 2.809 10.448 1.00 43.72 92 LYS A C 1
ATOM 677 O O . LYS A 1 92 ? 19.947 3.603 10.944 1.00 43.72 92 LYS A O 1
ATOM 682 N N . ARG A 1 93 ? 19.542 1.920 9.518 1.00 46.97 93 ARG A N 1
ATOM 683 C CA . ARG A 1 93 ? 20.919 1.832 8.980 1.00 46.97 93 ARG A CA 1
ATOM 684 C C . ARG A 1 93 ? 21.296 3.051 8.133 1.00 46.97 93 ARG A C 1
ATOM 686 O O . ARG A 1 93 ? 22.350 3.634 8.355 1.00 46.97 93 ARG A O 1
ATOM 693 N N . VAL A 1 94 ? 20.404 3.488 7.241 1.00 44.22 94 VAL A N 1
ATOM 694 C CA . VAL A 1 94 ? 20.569 4.704 6.420 1.00 44.22 94 VAL A CA 1
ATOM 695 C C . VAL A 1 94 ? 20.613 5.974 7.290 1.00 44.22 94 VAL A C 1
ATOM 697 O O . VAL A 1 94 ? 21.346 6.911 6.974 1.00 44.22 94 VAL A O 1
ATOM 700 N N . ALA A 1 95 ? 19.864 6.010 8.396 1.00 40.97 95 ALA A N 1
ATOM 701 C CA . ALA A 1 95 ? 19.830 7.119 9.352 1.00 40.97 95 ALA A CA 1
ATOM 702 C C . ALA A 1 95 ? 21.011 7.108 10.340 1.00 40.97 95 ALA A C 1
ATOM 704 O O . ALA A 1 95 ? 21.483 8.170 10.736 1.00 40.97 95 ALA A O 1
ATOM 705 N N . PHE A 1 96 ? 21.523 5.936 10.733 1.00 41.22 96 PHE A N 1
ATOM 706 C CA . PHE A 1 96 ? 22.675 5.845 11.639 1.00 41.22 96 PHE A CA 1
ATOM 707 C C . PHE A 1 96 ? 24.001 6.195 10.964 1.00 41.22 96 PHE A C 1
ATOM 709 O O . PHE A 1 96 ? 24.899 6.691 11.639 1.00 41.22 96 PHE A O 1
ATOM 716 N N . GLU A 1 97 ? 24.137 5.947 9.661 1.00 48.84 97 GLU A N 1
ATOM 717 C CA . GLU A 1 97 ? 25.404 6.162 8.959 1.00 48.84 97 GLU A CA 1
ATOM 718 C C . GLU A 1 97 ? 25.646 7.626 8.560 1.00 48.84 97 GLU A C 1
ATOM 720 O O . GLU A 1 97 ? 26.775 7.959 8.216 1.00 48.84 97 GLU A O 1
ATOM 725 N N . HIS A 1 98 ? 24.649 8.520 8.601 1.00 44.94 98 HIS A N 1
ATOM 726 C CA . HIS A 1 98 ? 24.811 9.920 8.175 1.00 44.94 98 HIS A CA 1
ATOM 727 C C . HIS A 1 98 ? 23.897 10.877 8.973 1.00 44.94 98 HIS A C 1
ATOM 729 O O . HIS A 1 98 ? 22.678 10.760 8.914 1.00 44.94 98 HIS A O 1
ATOM 735 N N . GLU A 1 99 ? 24.523 11.828 9.680 1.00 44.00 99 GLU A N 1
ATOM 736 C CA . GLU A 1 99 ? 23.975 12.994 10.409 1.00 44.00 99 GLU A CA 1
ATOM 737 C C . GLU A 1 99 ? 22.502 12.916 10.882 1.00 44.00 99 GLU A C 1
ATOM 739 O O . GLU A 1 99 ? 21.566 13.320 10.191 1.00 44.00 99 GLU A O 1
ATOM 744 N N . LYS A 1 100 ? 22.328 12.471 12.137 1.00 48.31 100 LYS A N 1
ATOM 745 C CA . LYS A 1 100 ? 21.050 12.227 12.838 1.00 48.31 100 LYS A CA 1
ATOM 746 C C . LYS A 1 100 ? 20.046 13.390 12.856 1.00 48.31 100 LYS A C 1
ATOM 748 O O . LYS A 1 100 ? 18.850 13.150 12.831 1.00 48.31 100 LYS A O 1
ATOM 753 N N . THR A 1 101 ? 20.483 14.644 12.936 1.00 45.28 101 THR A N 1
ATOM 754 C CA . THR A 1 101 ? 19.583 15.732 13.369 1.00 45.28 101 THR A CA 1
ATOM 755 C C . THR A 1 101 ? 18.729 16.339 12.249 1.00 45.28 101 THR A C 1
ATOM 757 O O . THR A 1 101 ? 17.698 16.941 12.530 1.00 45.28 101 THR A O 1
ATOM 760 N N . TRP A 1 102 ? 19.130 16.209 10.979 1.00 40.84 102 TRP A N 1
ATOM 761 C CA . TRP A 1 102 ? 18.420 16.850 9.860 1.00 40.84 102 TRP A CA 1
ATOM 762 C C . TRP A 1 102 ? 17.451 15.911 9.128 1.00 40.84 102 TRP A C 1
ATOM 764 O O . TRP A 1 102 ? 16.469 16.370 8.550 1.00 40.84 102 TRP A O 1
ATOM 774 N N . ARG A 1 103 ? 17.699 14.597 9.176 1.00 49.75 103 ARG A N 1
ATOM 775 C CA . ARG A 1 103 ? 16.931 13.582 8.435 1.00 49.75 103 ARG A CA 1
ATOM 776 C C . ARG A 1 103 ? 15.633 13.190 9.127 1.00 49.75 103 ARG A C 1
ATOM 778 O O . ARG A 1 103 ? 14.637 12.972 8.441 1.00 49.75 103 ARG A O 1
ATOM 785 N N . ASP A 1 104 ? 15.628 13.166 10.457 1.00 53.97 104 ASP A N 1
ATOM 786 C CA . ASP A 1 104 ? 14.461 12.756 11.243 1.00 53.97 104 ASP A CA 1
ATOM 787 C C . ASP A 1 104 ? 13.264 13.692 10.998 1.00 53.97 104 ASP A C 1
ATOM 789 O O . ASP A 1 104 ? 12.164 13.217 10.727 1.00 53.97 104 ASP A O 1
ATOM 793 N N . ASN A 1 105 ? 13.493 15.010 10.923 1.00 57.59 105 ASN A N 1
ATOM 794 C CA . ASN A 1 105 ? 12.435 15.989 10.634 1.00 57.59 105 ASN A CA 1
ATOM 795 C C . ASN A 1 105 ? 11.886 15.886 9.200 1.00 57.59 105 ASN A C 1
ATOM 797 O O . ASN A 1 105 ? 10.703 16.129 8.974 1.00 57.59 105 ASN A O 1
ATOM 801 N N . VAL A 1 106 ? 12.724 15.544 8.213 1.00 55.50 106 VAL A N 1
ATOM 802 C CA . VAL A 1 106 ? 12.298 15.423 6.805 1.00 55.50 106 VAL A CA 1
ATOM 803 C C . VAL A 1 106 ? 11.503 14.136 6.587 1.00 55.50 106 VAL A C 1
ATOM 805 O O . VAL A 1 106 ? 10.502 14.151 5.872 1.00 55.50 106 VAL A O 1
ATOM 808 N N . ILE A 1 107 ? 11.913 13.038 7.230 1.00 60.56 107 ILE A N 1
ATOM 809 C CA . ILE A 1 107 ? 11.178 11.769 7.210 1.00 60.56 107 ILE A CA 1
ATOM 810 C C . ILE A 1 107 ? 9.844 11.929 7.942 1.00 60.56 107 ILE A C 1
ATOM 812 O O . ILE A 1 107 ? 8.817 11.516 7.410 1.00 60.56 107 ILE A O 1
ATOM 816 N N . GLU A 1 108 ? 9.832 12.573 9.110 1.00 64.19 108 GLU A N 1
ATOM 817 C CA . GLU A 1 108 ? 8.598 12.846 9.848 1.00 64.19 108 GLU A CA 1
ATOM 818 C C . GLU A 1 108 ? 7.631 13.695 9.015 1.00 64.19 108 GLU A C 1
ATOM 820 O O . GLU A 1 108 ? 6.469 13.324 8.872 1.00 64.19 108 GLU A O 1
ATOM 825 N N . LEU A 1 109 ? 8.121 14.753 8.360 1.00 62.62 109 LEU A N 1
ATOM 826 C CA . LEU A 1 109 ? 7.312 15.598 7.480 1.00 62.62 109 LEU A CA 1
ATOM 827 C C . LEU A 1 109 ? 6.802 14.847 6.234 1.00 62.62 109 LEU A C 1
ATOM 829 O O . LEU A 1 109 ? 5.702 15.123 5.753 1.00 62.62 109 LEU A O 1
ATOM 833 N N . ALA A 1 110 ? 7.593 13.908 5.699 1.00 67.19 110 ALA A N 1
ATOM 834 C CA . ALA A 1 110 ? 7.206 13.053 4.573 1.00 67.19 110 ALA A CA 1
ATOM 835 C C . ALA A 1 110 ? 6.113 12.051 4.954 1.00 67.19 110 ALA A C 1
ATOM 837 O O . ALA A 1 110 ? 5.188 11.825 4.176 1.00 67.19 110 ALA A O 1
ATOM 838 N N . LEU A 1 111 ? 6.211 11.477 6.151 1.00 74.19 111 LEU A N 1
ATOM 839 C CA . LEU A 1 111 ? 5.265 10.498 6.678 1.00 74.19 111 LEU A CA 1
ATOM 840 C C . LEU A 1 111 ? 4.016 11.143 7.290 1.00 74.19 111 LEU A C 1
ATOM 842 O O . LEU A 1 111 ? 3.002 10.466 7.437 1.00 74.19 111 LEU A O 1
ATOM 846 N N . ASP A 1 112 ? 4.047 12.444 7.579 1.00 79.44 112 ASP A N 1
ATOM 847 C CA . ASP A 1 112 ? 2.889 13.210 8.054 1.00 79.44 112 ASP A CA 1
ATOM 848 C C . ASP A 1 112 ? 1.895 13.593 6.941 1.00 79.44 112 ASP A C 1
ATOM 850 O O . ASP A 1 112 ? 0.954 14.352 7.148 1.00 79.44 112 ASP A O 1
ATOM 854 N N . GLN A 1 113 ? 2.098 13.077 5.729 1.00 81.06 113 GLN A N 1
ATOM 855 C CA . GLN A 1 113 ? 1.188 13.293 4.611 1.00 81.06 113 GLN A CA 1
ATOM 856 C C . GLN A 1 113 ? 0.083 12.227 4.548 1.00 81.06 113 GLN A C 1
ATOM 858 O O . GLN A 1 113 ? 0.322 11.058 4.891 1.00 81.06 113 GLN A O 1
ATOM 863 N N . PRO A 1 114 ? -1.095 12.584 3.994 1.00 83.75 114 PRO A N 1
ATOM 864 C CA . PRO A 1 114 ? -2.122 11.613 3.664 1.00 83.75 114 PRO A CA 1
ATOM 865 C C . PRO A 1 114 ? -1.558 10.532 2.753 1.00 83.75 114 PRO A C 1
ATOM 867 O O . PRO A 1 114 ? -0.939 10.811 1.718 1.00 83.75 114 PRO A O 1
ATOM 870 N N . SER A 1 115 ? -1.773 9.287 3.150 1.00 88.69 115 SER A N 1
ATOM 871 C CA . SER A 1 115 ? -1.201 8.145 2.461 1.00 88.69 115 SER A CA 1
ATOM 872 C C . SER A 1 115 ? -2.108 6.932 2.522 1.00 88.69 115 SER A C 1
ATOM 874 O O . SER A 1 115 ? -2.942 6.751 3.413 1.00 88.69 115 SER A O 1
ATOM 876 N N . GLU A 1 116 ? -1.932 6.110 1.504 1.00 92.00 116 GLU A N 1
ATOM 877 C CA . GLU A 1 116 ? -2.680 4.894 1.285 1.00 92.00 116 GLU A CA 1
ATOM 878 C C . GLU A 1 116 ? -1.698 3.748 1.118 1.00 92.00 116 GLU A C 1
ATOM 880 O O . GLU A 1 116 ? -0.818 3.792 0.255 1.00 92.00 116 GLU A O 1
ATOM 885 N N . VAL A 1 117 ? -1.841 2.731 1.960 1.00 92.06 117 VAL A N 1
ATOM 886 C CA . VAL A 1 117 ? -1.026 1.521 1.919 1.00 92.06 117 VAL A CA 1
ATOM 887 C C . VAL A 1 117 ? -1.913 0.365 1.511 1.00 92.06 117 VAL A C 1
ATOM 889 O O . VAL A 1 117 ? -2.883 0.063 2.196 1.00 92.06 117 VAL A O 1
ATOM 892 N N . ALA A 1 118 ? -1.568 -0.304 0.423 1.00 94.12 118 ALA A N 1
ATOM 893 C CA . ALA A 1 118 ? -2.194 -1.542 -0.010 1.00 94.12 118 ALA A CA 1
ATOM 894 C C . ALA A 1 118 ? -1.239 -2.712 0.244 1.00 94.12 118 ALA A C 1
ATOM 896 O O . ALA A 1 118 ? -0.030 -2.579 0.040 1.00 94.12 118 ALA A O 1
ATOM 897 N N . LEU A 1 119 ? -1.771 -3.846 0.701 1.00 90.94 119 LEU A N 1
ATOM 898 C CA . LEU A 1 119 ? -1.002 -5.051 0.998 1.00 90.94 119 LEU A CA 1
ATOM 899 C C . LEU A 1 119 ? -1.591 -6.266 0.285 1.00 90.94 119 LEU A C 1
ATOM 901 O O . LEU A 1 119 ? -2.810 -6.422 0.193 1.00 90.94 119 LEU A O 1
ATOM 905 N N . TRP A 1 120 ? -0.710 -7.163 -0.147 1.00 89.25 120 TRP A N 1
ATOM 906 C CA . TRP A 1 120 ? -1.069 -8.441 -0.751 1.00 89.25 120 TRP A CA 1
ATOM 907 C C . TRP A 1 120 ? -0.444 -9.593 0.021 1.00 89.25 120 TRP A C 1
ATOM 909 O O . TRP A 1 120 ? 0.740 -9.560 0.391 1.00 89.25 120 TRP A O 1
ATOM 919 N N . ALA A 1 121 ? -1.255 -10.625 0.227 1.00 81.56 121 ALA A N 1
ATOM 920 C CA . ALA A 1 121 ? -0.780 -11.905 0.706 1.00 81.56 121 ALA A CA 1
ATOM 921 C C . ALA A 1 121 ? 0.055 -12.608 -0.376 1.00 81.56 121 ALA A C 1
ATOM 923 O O . ALA A 1 121 ? -0.234 -12.515 -1.570 1.00 81.56 121 ALA A O 1
ATOM 924 N N . ASP A 1 122 ? 1.093 -13.328 0.037 1.00 75.62 122 ASP A N 1
ATOM 925 C CA . ASP A 1 122 ? 1.741 -14.313 -0.820 1.00 75.62 122 ASP A CA 1
ATOM 926 C C . ASP A 1 122 ? 0.930 -15.621 -0.880 1.00 75.62 122 ASP A C 1
ATOM 928 O O . ASP A 1 122 ? -0.094 -15.787 -0.217 1.00 75.62 122 ASP A O 1
ATOM 932 N N . SER A 1 123 ? 1.420 -16.596 -1.650 1.00 71.94 123 SER A N 1
ATOM 933 C CA . SER A 1 123 ? 0.808 -17.934 -1.756 1.00 71.94 123 SER A CA 1
ATOM 934 C C . SER A 1 123 ? 0.614 -18.679 -0.423 1.00 71.94 123 SER A C 1
ATOM 936 O O . SER A 1 123 ? -0.100 -19.676 -0.388 1.00 71.94 123 SER A O 1
ATOM 938 N N . ARG A 1 124 ? 1.261 -18.237 0.664 1.00 69.88 124 ARG A N 1
ATOM 939 C CA . ARG A 1 124 ? 1.164 -18.830 2.005 1.00 69.88 124 ARG A CA 1
ATOM 940 C C . ARG A 1 124 ? 0.272 -18.013 2.944 1.00 69.88 124 ARG A C 1
ATOM 942 O O . ARG A 1 124 ? 0.147 -18.376 4.108 1.00 69.88 124 ARG A O 1
ATOM 949 N N . GLY A 1 125 ? -0.339 -16.930 2.462 1.00 69.00 125 GLY A N 1
ATOM 950 C CA . GLY A 1 125 ? -1.217 -16.066 3.250 1.00 69.00 125 GLY A CA 1
ATOM 951 C C . GLY A 1 125 ? -0.499 -14.951 4.017 1.00 69.00 125 GLY A C 1
ATOM 952 O O . GLY A 1 125 ? -1.146 -14.244 4.783 1.00 69.00 125 GLY A O 1
ATOM 953 N N . ALA A 1 126 ? 0.815 -14.764 3.844 1.00 74.44 126 ALA A N 1
ATOM 954 C CA . ALA A 1 126 ? 1.564 -13.726 4.557 1.00 74.44 126 ALA A CA 1
ATOM 955 C C . ALA A 1 126 ? 1.581 -12.399 3.778 1.00 74.44 126 ALA A C 1
ATOM 957 O O . ALA A 1 126 ? 1.896 -12.394 2.589 1.00 74.44 126 ALA A O 1
ATOM 958 N N . ALA A 1 127 ? 1.319 -11.264 4.445 1.00 80.69 127 ALA A N 1
ATOM 959 C CA . ALA A 1 127 ? 1.450 -9.924 3.851 1.00 80.69 127 ALA A CA 1
ATOM 960 C C . ALA A 1 127 ? 2.915 -9.633 3.498 1.00 80.69 127 ALA A C 1
ATOM 962 O O . ALA A 1 127 ? 3.716 -9.260 4.357 1.00 80.69 127 ALA A O 1
ATOM 963 N N . ARG A 1 128 ? 3.276 -9.819 2.230 1.00 80.88 128 ARG A N 1
ATOM 964 C CA . ARG A 1 128 ? 4.673 -9.757 1.776 1.00 80.88 128 ARG A CA 1
ATOM 965 C C . ARG A 1 128 ? 4.922 -8.651 0.769 1.00 80.88 128 ARG A C 1
ATOM 967 O O . ARG A 1 128 ? 6.020 -8.096 0.739 1.00 80.88 128 ARG A O 1
ATOM 974 N N . TYR A 1 129 ? 3.907 -8.328 -0.018 1.00 86.88 129 TYR A N 1
ATOM 975 C CA . TYR A 1 129 ? 3.970 -7.261 -0.999 1.00 86.88 129 TYR A CA 1
ATOM 976 C C . TYR A 1 129 ? 3.127 -6.095 -0.523 1.00 86.88 129 TYR A C 1
ATOM 978 O O . TYR A 1 129 ? 2.045 -6.289 0.034 1.00 86.88 129 TYR A O 1
ATOM 986 N N . TRP A 1 130 ? 3.628 -4.888 -0.737 1.00 89.75 130 TRP A N 1
ATOM 987 C CA . TRP A 1 130 ? 2.924 -3.673 -0.370 1.00 89.75 130 TRP A CA 1
ATOM 988 C C . TRP A 1 130 ? 3.215 -2.549 -1.355 1.00 89.75 130 TRP A C 1
ATOM 990 O O . TRP A 1 130 ? 4.238 -2.527 -2.043 1.00 89.75 130 TRP A O 1
ATOM 1000 N N . ALA A 1 131 ? 2.284 -1.610 -1.404 1.00 92.44 131 ALA A N 1
ATOM 1001 C CA . ALA A 1 131 ? 2.353 -0.409 -2.204 1.00 92.44 131 ALA A CA 1
ATOM 1002 C C . ALA A 1 131 ? 1.905 0.761 -1.338 1.00 92.44 131 ALA A C 1
ATOM 1004 O O . ALA A 1 131 ? 0.944 0.649 -0.584 1.00 92.44 131 ALA A O 1
ATOM 1005 N N . LEU A 1 132 ? 2.612 1.872 -1.455 1.00 90.88 132 LEU A N 1
ATOM 1006 C CA . LEU A 1 132 ? 2.368 3.101 -0.726 1.00 90.88 132 LEU A CA 1
ATOM 1007 C C . LEU A 1 132 ? 2.134 4.207 -1.747 1.00 90.88 132 LEU A C 1
ATOM 1009 O O . LEU A 1 132 ? 3.043 4.549 -2.501 1.00 90.88 132 LEU A O 1
ATOM 1013 N N . ALA A 1 133 ? 0.927 4.757 -1.771 1.00 91.31 133 ALA A N 1
ATOM 1014 C CA . ALA A 1 133 ? 0.578 5.922 -2.568 1.00 91.31 133 ALA A CA 1
ATOM 1015 C C . ALA A 1 133 ? 0.425 7.134 -1.645 1.00 91.31 133 ALA A C 1
ATOM 1017 O O . ALA A 1 133 ? -0.299 7.085 -0.653 1.00 91.31 133 ALA A O 1
ATOM 1018 N N . MET A 1 134 ? 1.108 8.229 -1.965 1.00 87.62 134 MET A N 1
ATOM 1019 C CA . MET A 1 134 ? 1.058 9.455 -1.166 1.00 87.62 134 MET A CA 1
ATOM 1020 C C . MET A 1 134 ? 1.237 10.706 -2.022 1.00 87.62 134 MET A C 1
ATOM 1022 O O . MET A 1 134 ? 1.601 10.648 -3.205 1.00 87.62 134 MET A O 1
ATOM 1026 N N . THR A 1 135 ? 0.987 11.861 -1.413 1.00 83.44 135 THR A N 1
ATOM 1027 C CA . THR A 1 135 ? 1.302 13.153 -2.017 1.00 83.44 135 THR A CA 1
ATOM 1028 C C . THR A 1 135 ? 2.806 13.416 -1.978 1.00 83.44 135 THR A C 1
ATOM 1030 O O . THR A 1 135 ? 3.518 13.068 -1.039 1.00 83.44 135 THR A O 1
ATOM 1033 N N . ARG A 1 136 ? 3.316 14.027 -3.048 1.00 69.56 136 ARG A N 1
ATOM 1034 C CA . ARG A 1 136 ? 4.750 14.235 -3.253 1.00 69.56 136 ARG A CA 1
ATOM 1035 C C . ARG A 1 136 ? 5.322 15.226 -2.252 1.00 69.56 136 ARG A C 1
ATOM 1037 O O . ARG A 1 136 ? 6.448 15.015 -1.851 1.00 69.56 136 ARG A O 1
ATOM 1044 N N . GLY A 1 137 ? 4.581 16.263 -1.855 1.00 70.75 137 GLY A N 1
ATOM 1045 C CA . GLY A 1 137 ? 5.012 17.385 -1.000 1.00 70.75 137 GLY A CA 1
ATOM 1046 C C . GLY A 1 137 ? 6.355 17.217 -0.271 1.00 70.75 137 GLY A C 1
ATOM 1047 O O . GLY A 1 137 ? 7.375 17.745 -0.715 1.00 70.75 137 GLY A O 1
ATOM 1048 N N . ALA A 1 138 ? 6.366 16.472 0.833 1.00 59.25 138 ALA A N 1
ATOM 1049 C CA . ALA A 1 138 ? 7.558 16.288 1.658 1.00 59.25 138 ALA A CA 1
ATOM 1050 C C . ALA A 1 138 ? 8.482 15.139 1.193 1.00 59.25 138 ALA A C 1
ATOM 1052 O O . ALA A 1 138 ? 9.702 15.258 1.309 1.00 59.25 138 ALA A O 1
ATOM 1053 N N . LEU A 1 139 ? 7.951 14.097 0.542 1.00 64.25 139 LEU A N 1
ATOM 1054 C CA . LEU A 1 139 ? 8.761 13.031 -0.065 1.00 64.25 139 LEU A CA 1
ATOM 1055 C C . LEU A 1 139 ? 9.564 13.513 -1.293 1.00 64.25 139 LEU A C 1
ATOM 1057 O O . LEU A 1 139 ? 10.655 13.019 -1.553 1.00 64.25 139 LEU A O 1
ATOM 1061 N N . ALA A 1 140 ? 9.073 14.503 -2.043 1.00 62.75 140 ALA A N 1
ATOM 1062 C CA . ALA A 1 140 ? 9.780 15.128 -3.162 1.00 62.75 140 ALA A CA 1
ATOM 1063 C C . ALA A 1 140 ? 11.020 15.860 -2.678 1.00 62.75 140 ALA A C 1
ATOM 1065 O O . ALA A 1 140 ? 12.067 15.723 -3.297 1.00 62.75 140 ALA A O 1
ATOM 1066 N N . ARG A 1 141 ? 10.893 16.627 -1.586 1.00 61.94 141 ARG A N 1
ATOM 1067 C CA . ARG A 1 141 ? 12.029 17.317 -0.967 1.00 61.94 141 ARG A CA 1
ATOM 1068 C C . ARG A 1 141 ? 13.063 16.301 -0.505 1.00 61.94 141 ARG A C 1
ATOM 1070 O O . ARG A 1 141 ? 14.217 16.410 -0.895 1.00 61.94 141 ARG A O 1
ATOM 1077 N N . PHE A 1 142 ? 12.613 15.246 0.175 1.00 60.53 142 PHE A N 1
ATOM 1078 C CA . PHE A 1 142 ? 13.470 14.135 0.575 1.00 60.53 142 PHE A CA 1
ATOM 1079 C C . PHE A 1 142 ? 14.196 13.484 -0.615 1.00 60.53 142 PHE A C 1
ATOM 1081 O O . PHE A 1 142 ? 15.416 13.376 -0.602 1.00 60.53 142 PHE A O 1
ATOM 1088 N N . ILE A 1 143 ? 13.486 13.098 -1.682 1.00 62.44 143 ILE A N 1
ATOM 1089 C CA . ILE A 1 143 ? 14.092 12.470 -2.870 1.00 62.44 143 ILE A CA 1
ATOM 1090 C C . ILE A 1 143 ? 15.017 13.445 -3.615 1.00 62.44 143 ILE A C 1
ATOM 1092 O O . ILE A 1 143 ? 16.059 13.030 -4.114 1.00 62.44 143 ILE A O 1
ATOM 1096 N N . GLN A 1 144 ? 14.673 14.731 -3.695 1.00 61.72 144 GLN A N 1
ATOM 1097 C CA . GLN A 1 144 ? 15.493 15.755 -4.347 1.00 61.72 144 GLN A CA 1
ATOM 1098 C C . GLN A 1 144 ? 16.794 16.017 -3.576 1.00 61.72 144 GLN A C 1
ATOM 1100 O O . GLN A 1 144 ? 17.847 16.167 -4.195 1.00 61.72 144 GLN A O 1
ATOM 1105 N N . GLU A 1 145 ? 16.739 16.039 -2.246 1.00 54.66 145 GLU A N 1
ATOM 1106 C CA . GLU A 1 145 ? 17.908 16.168 -1.370 1.00 54.66 145 GLU A CA 1
ATOM 1107 C C . GLU A 1 145 ? 18.765 14.897 -1.399 1.00 54.66 145 GLU A C 1
ATOM 1109 O O . GLU A 1 145 ? 19.984 14.976 -1.564 1.00 54.66 145 GLU A O 1
ATOM 1114 N N . LEU A 1 146 ? 18.140 13.713 -1.366 1.00 51.81 146 LEU A N 1
ATOM 1115 C CA . LEU A 1 146 ? 18.837 12.445 -1.578 1.00 51.81 146 LEU A CA 1
ATOM 1116 C C . LEU A 1 146 ? 19.500 12.388 -2.955 1.00 51.81 146 LEU A C 1
ATOM 1118 O O . LEU A 1 146 ? 20.638 11.955 -3.048 1.00 51.81 146 LEU A O 1
ATOM 1122 N N . GLY A 1 147 ? 18.844 12.864 -4.013 1.00 56.34 147 GLY A N 1
ATOM 1123 C CA . GLY A 1 147 ? 19.410 12.913 -5.361 1.00 56.34 147 GLY A CA 1
ATOM 1124 C C . GLY A 1 147 ? 20.650 13.806 -5.473 1.00 56.34 147 GLY A C 1
ATOM 1125 O O . GLY A 1 147 ? 21.499 13.550 -6.320 1.00 56.34 147 GLY A O 1
ATOM 1126 N N . GLN A 1 148 ? 20.790 14.818 -4.608 1.00 56.25 148 GLN A N 1
ATOM 1127 C CA . GLN A 1 148 ? 21.978 15.679 -4.548 1.00 56.25 148 GLN A CA 1
ATOM 1128 C C . GLN A 1 148 ? 23.124 15.054 -3.735 1.00 56.25 148 GLN A C 1
ATOM 1130 O O . GLN A 1 148 ? 24.291 15.269 -4.060 1.00 56.25 148 GLN A O 1
ATOM 1135 N N . VAL A 1 149 ? 22.808 14.256 -2.708 1.00 50.66 149 VAL A N 1
ATOM 1136 C CA . VAL A 1 149 ? 23.794 13.615 -1.816 1.00 50.66 149 VAL A CA 1
ATOM 1137 C C . VAL A 1 149 ? 24.240 12.233 -2.330 1.00 50.66 149 VAL A C 1
ATOM 1139 O O . VAL A 1 149 ? 25.413 11.880 -2.223 1.00 50.66 149 VAL A O 1
ATOM 1142 N N . ALA A 1 150 ? 23.340 11.465 -2.951 1.00 51.19 150 ALA A N 1
ATOM 1143 C CA . ALA A 1 150 ? 23.542 10.078 -3.389 1.00 51.19 150 ALA A CA 1
ATOM 1144 C C . ALA A 1 150 ? 24.315 9.928 -4.712 1.00 51.19 150 ALA A C 1
ATOM 1146 O O . ALA A 1 150 ? 24.533 8.811 -5.174 1.00 51.19 150 ALA A O 1
ATOM 1147 N N . VAL A 1 151 ? 24.806 11.023 -5.307 1.00 52.84 151 VAL A N 1
ATOM 1148 C CA . VAL A 1 151 ? 25.657 10.984 -6.516 1.00 52.84 151 VAL A CA 1
ATOM 1149 C C . VAL A 1 151 ? 26.976 10.219 -6.276 1.00 52.84 151 VAL A C 1
ATOM 1151 O O . VAL A 1 151 ? 27.691 9.916 -7.228 1.00 52.84 151 VAL A O 1
ATOM 1154 N N . LYS A 1 152 ? 27.310 9.866 -5.025 1.00 49.62 152 LYS A N 1
ATOM 1155 C CA . LYS A 1 152 ? 28.561 9.174 -4.676 1.00 49.62 152 LYS A CA 1
ATOM 1156 C C . LYS A 1 152 ? 28.430 7.694 -4.289 1.00 49.62 152 LYS A C 1
ATOM 1158 O O . LYS A 1 152 ? 29.443 7.014 -4.371 1.00 49.62 152 LYS A O 1
ATOM 1163 N N . ASP A 1 153 ? 27.236 7.182 -3.976 1.00 51.84 153 ASP A N 1
ATOM 1164 C CA . ASP A 1 153 ? 27.005 5.755 -3.687 1.00 51.84 153 ASP A CA 1
ATOM 1165 C C . ASP A 1 153 ? 25.665 5.294 -4.290 1.00 51.84 153 ASP A C 1
ATOM 1167 O O . ASP A 1 153 ? 24.585 5.712 -3.873 1.00 51.84 153 ASP A O 1
ATOM 1171 N N . ALA A 1 154 ? 25.745 4.451 -5.324 1.00 54.34 154 ALA A N 1
ATOM 1172 C CA . ALA A 1 154 ? 24.674 4.113 -6.268 1.00 54.34 154 ALA A CA 1
ATOM 1173 C C . ALA A 1 154 ? 23.571 3.194 -5.693 1.00 54.34 154 ALA A C 1
ATOM 1175 O O . ALA A 1 154 ? 23.368 2.078 -6.164 1.00 54.34 154 ALA A O 1
ATOM 1176 N N . GLN A 1 155 ? 22.840 3.658 -4.677 1.00 62.41 155 GLN A N 1
ATOM 1177 C CA . GLN A 1 155 ? 21.692 2.936 -4.103 1.00 62.41 155 GLN A CA 1
ATOM 1178 C C . GLN A 1 155 ? 20.370 3.220 -4.833 1.00 62.41 155 GLN A C 1
ATOM 1180 O O . GLN A 1 155 ? 19.419 2.451 -4.695 1.00 62.41 155 GLN A O 1
ATOM 1185 N N . LEU A 1 156 ? 20.307 4.295 -5.629 1.00 69.75 156 LEU A N 1
ATOM 1186 C CA . LEU A 1 156 ? 19.164 4.648 -6.471 1.00 69.75 156 LEU A CA 1
ATOM 1187 C C . LEU A 1 156 ? 19.547 4.497 -7.948 1.00 69.75 156 LEU A C 1
ATOM 1189 O O . LEU A 1 156 ? 20.492 5.130 -8.413 1.00 69.75 156 LEU A O 1
ATOM 1193 N N . SER A 1 157 ? 18.806 3.681 -8.694 1.00 71.81 157 SER A N 1
ATOM 1194 C CA . SER A 1 157 ? 19.048 3.443 -10.122 1.00 71.81 157 SER A CA 1
ATOM 1195 C C . SER A 1 157 ? 17.762 3.585 -10.928 1.00 71.81 157 SER A C 1
ATOM 1197 O O . SER A 1 157 ? 16.691 3.208 -10.468 1.00 71.81 157 SER A O 1
ATOM 1199 N N . LEU A 1 158 ? 17.839 4.157 -12.129 1.00 75.44 158 LEU A N 1
ATOM 1200 C CA . LEU A 1 158 ? 16.719 4.139 -13.073 1.00 75.44 158 LEU A CA 1
ATOM 1201 C C . LEU A 1 158 ? 16.601 2.728 -13.659 1.00 75.44 158 LEU A C 1
ATOM 1203 O O . LEU A 1 158 ? 17.599 2.198 -14.147 1.00 75.44 158 LEU A O 1
ATOM 1207 N N . ILE A 1 159 ? 15.406 2.134 -13.617 1.00 76.75 159 ILE A N 1
ATOM 1208 C CA . ILE A 1 159 ? 15.204 0.737 -14.042 1.00 76.75 159 ILE A CA 1
ATOM 1209 C C . ILE A 1 159 ? 14.328 0.583 -15.279 1.00 76.75 159 ILE A C 1
ATOM 1211 O O . ILE A 1 159 ? 14.544 -0.357 -16.040 1.00 76.75 159 ILE A O 1
ATOM 1215 N N . ALA A 1 160 ? 13.374 1.489 -15.504 1.00 80.25 160 ALA A N 1
ATOM 1216 C CA . ALA A 1 160 ? 12.556 1.512 -16.714 1.00 80.25 160 ALA A CA 1
ATOM 1217 C C . ALA A 1 160 ? 11.770 2.822 -16.836 1.00 80.25 160 ALA A C 1
ATOM 1219 O O . ALA A 1 160 ? 11.490 3.476 -15.833 1.00 80.25 160 ALA A O 1
ATOM 1220 N N . ASP A 1 161 ? 11.320 3.120 -18.052 1.00 84.25 161 ASP A N 1
ATOM 1221 C CA . ASP A 1 161 ? 10.220 4.044 -18.309 1.00 84.25 161 ASP A CA 1
ATOM 1222 C C . ASP A 1 161 ? 8.934 3.231 -18.509 1.00 84.25 161 ASP A C 1
ATOM 1224 O O . ASP A 1 161 ? 8.838 2.410 -19.424 1.00 84.25 161 ASP A O 1
ATOM 1228 N N . VAL A 1 162 ? 7.951 3.418 -17.625 1.00 83.25 162 VAL A N 1
ATOM 1229 C CA . VAL A 1 162 ? 6.697 2.649 -17.626 1.00 83.25 162 VAL A CA 1
ATOM 1230 C C . VAL A 1 162 ? 5.581 3.462 -18.289 1.00 83.25 162 VAL A C 1
ATOM 1232 O O . VAL A 1 162 ? 5.324 4.587 -17.855 1.00 83.25 162 VAL A O 1
ATOM 1235 N N . PRO A 1 163 ? 4.894 2.932 -19.320 1.00 86.19 163 PRO A N 1
ATOM 1236 C CA . PRO A 1 163 ? 3.760 3.610 -19.946 1.00 86.19 163 PRO A CA 1
ATOM 1237 C C . PRO A 1 163 ? 2.566 3.644 -18.993 1.00 86.19 163 PRO A C 1
ATOM 1239 O O . PRO A 1 163 ? 2.199 2.627 -18.418 1.00 86.19 163 PRO A O 1
ATOM 1242 N N . LEU A 1 164 ? 1.921 4.798 -18.833 1.00 80.56 164 LEU A N 1
ATOM 1243 C CA . LEU A 1 164 ? 0.853 4.952 -17.832 1.00 80.56 164 LEU A CA 1
ATOM 1244 C C . LEU A 1 164 ? -0.526 4.460 -18.285 1.00 80.56 164 LEU A C 1
ATOM 1246 O O . LEU A 1 164 ? -1.448 4.367 -17.478 1.00 80.56 164 LEU A O 1
ATOM 1250 N N . ALA A 1 165 ? -0.689 4.159 -19.571 1.00 71.38 165 ALA A N 1
ATOM 1251 C CA . ALA A 1 165 ? -1.887 3.536 -20.111 1.00 71.38 165 ALA A CA 1
ATOM 1252 C C . ALA A 1 165 ? -1.560 2.764 -21.391 1.00 71.38 165 ALA A C 1
ATOM 1254 O O . ALA A 1 165 ? -0.560 3.027 -22.057 1.00 71.38 165 ALA A O 1
ATOM 1255 N N . THR A 1 166 ? -2.466 1.861 -21.774 1.00 55.72 166 THR A N 1
ATOM 1256 C CA . THR A 1 166 ? -2.318 0.973 -22.945 1.00 55.72 166 THR A CA 1
ATOM 1257 C C . THR A 1 166 ? -2.088 1.735 -24.261 1.00 55.72 166 THR A C 1
ATOM 1259 O O . THR A 1 166 ? -1.458 1.201 -25.169 1.00 55.72 166 THR A O 1
ATOM 1262 N N . PHE A 1 167 ? -2.555 2.986 -24.352 1.00 52.78 167 PHE A N 1
ATOM 1263 C CA . PHE A 1 167 ? -2.422 3.848 -25.535 1.00 52.78 167 PHE A CA 1
ATOM 1264 C C . PHE A 1 167 ? -1.776 5.213 -25.232 1.00 52.78 167 PHE A C 1
ATOM 1266 O O . PHE A 1 167 ? -1.875 6.131 -26.044 1.00 52.78 167 PHE A O 1
ATOM 1273 N N . ALA A 1 168 ? -1.142 5.383 -24.066 1.00 60.50 168 ALA A N 1
ATOM 1274 C CA . ALA A 1 168 ? -0.502 6.649 -23.715 1.00 60.50 168 ALA A CA 1
ATOM 1275 C C . ALA A 1 168 ? 0.903 6.755 -24.327 1.00 60.50 168 ALA A C 1
ATOM 1277 O O . ALA A 1 168 ? 1.710 5.837 -24.218 1.00 60.50 168 ALA A O 1
ATOM 1278 N N . LEU A 1 169 ? 1.207 7.920 -24.907 1.00 63.88 169 LEU A N 1
ATOM 1279 C CA . LEU A 1 169 ? 2.577 8.344 -25.241 1.00 63.88 169 LEU A CA 1
ATOM 1280 C C . LEU A 1 169 ? 3.364 8.783 -23.993 1.00 63.88 169 LEU A C 1
ATOM 1282 O O . LEU A 1 169 ? 4.560 9.045 -24.073 1.00 63.88 169 LEU A O 1
ATOM 1286 N N . GLU A 1 170 ? 2.680 8.908 -22.854 1.00 80.56 170 GLU A N 1
ATOM 1287 C CA . GLU A 1 170 ? 3.259 9.337 -21.588 1.00 80.56 170 GLU A CA 1
ATOM 1288 C C . GLU A 1 170 ? 3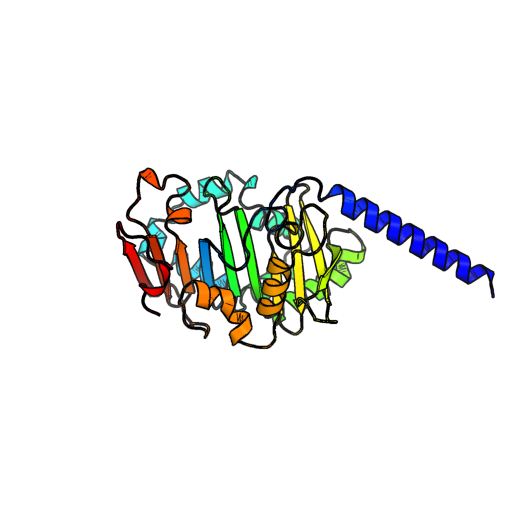.810 8.133 -20.815 1.00 80.56 170 GLU A C 1
ATOM 1290 O O . GLU A 1 170 ? 3.083 7.193 -20.468 1.00 80.56 170 GLU A O 1
ATOM 1295 N N . THR A 1 171 ? 5.104 8.198 -20.515 1.00 85.94 171 THR A N 1
ATOM 1296 C CA . THR A 1 171 ? 5.814 7.248 -19.662 1.00 85.94 171 THR A CA 1
ATOM 1297 C C . THR A 1 171 ? 6.286 7.936 -18.388 1.00 85.94 171 THR A C 1
ATOM 1299 O O . THR A 1 171 ? 6.583 9.131 -18.386 1.00 85.94 171 THR A O 1
ATOM 1302 N N . VAL A 1 172 ? 6.390 7.177 -17.299 1.00 85.62 172 VAL A N 1
ATOM 1303 C CA . VAL A 1 172 ? 6.991 7.642 -16.045 1.00 85.62 172 VAL A CA 1
ATOM 1304 C C . VAL A 1 172 ? 8.260 6.853 -15.753 1.00 85.62 172 VAL A C 1
ATOM 1306 O O . VAL A 1 172 ? 8.219 5.620 -15.800 1.00 85.62 172 VAL A O 1
ATOM 1309 N N . PRO A 1 173 ? 9.364 7.535 -15.402 1.00 84.25 173 PRO A N 1
ATOM 1310 C CA . PRO A 1 173 ? 10.566 6.858 -14.954 1.00 84.25 173 PRO A CA 1
ATOM 1311 C C . PRO A 1 173 ? 10.299 6.167 -13.617 1.00 84.25 173 PRO A C 1
ATOM 1313 O O . PRO A 1 173 ? 9.801 6.771 -12.660 1.00 84.25 173 PRO A O 1
ATOM 1316 N N . VAL A 1 174 ? 10.657 4.890 -13.556 1.00 85.06 174 VAL A N 1
ATOM 1317 C CA . VAL A 1 174 ? 10.643 4.083 -12.342 1.00 85.06 174 VAL A CA 1
ATOM 1318 C C . VAL A 1 174 ? 12.075 3.898 -11.872 1.00 85.06 174 VAL A C 1
ATOM 1320 O O . VAL A 1 174 ? 12.944 3.441 -12.618 1.00 85.06 174 VAL A O 1
ATOM 1323 N N . TYR A 1 175 ? 12.310 4.237 -10.610 1.00 82.19 175 TYR A N 1
ATOM 1324 C CA . TYR A 1 175 ? 13.602 4.117 -9.952 1.00 82.19 175 TYR A CA 1
ATOM 1325 C C . TYR A 1 175 ? 13.598 2.935 -8.985 1.00 82.19 175 TYR A C 1
ATOM 1327 O O . TYR A 1 175 ? 12.634 2.740 -8.252 1.00 82.19 175 TYR A O 1
ATOM 1335 N N . ALA A 1 176 ? 14.682 2.170 -8.943 1.00 81.38 176 ALA A N 1
ATOM 1336 C CA . ALA A 1 176 ? 14.946 1.183 -7.912 1.00 81.38 176 ALA A CA 1
ATOM 1337 C C . ALA A 1 176 ? 15.800 1.778 -6.799 1.00 81.38 176 ALA A C 1
ATOM 1339 O O . ALA A 1 176 ? 16.900 2.264 -7.057 1.00 81.38 176 ALA A O 1
ATOM 1340 N N . LEU A 1 177 ? 15.313 1.676 -5.567 1.00 76.00 177 LEU A N 1
ATOM 1341 C CA . LEU A 1 177 ? 16.066 1.968 -4.356 1.00 76.00 177 LEU A CA 1
ATOM 1342 C C . LEU A 1 177 ? 16.465 0.647 -3.691 1.00 76.00 177 LEU A C 1
ATOM 1344 O O . LEU A 1 177 ? 15.618 -0.059 -3.139 1.00 76.00 177 LEU A O 1
ATOM 1348 N N . GLN A 1 178 ? 17.747 0.298 -3.751 1.00 69.75 178 GLN A N 1
ATOM 1349 C CA . GLN A 1 178 ? 18.268 -0.915 -3.128 1.00 69.75 178 GLN A CA 1
ATOM 1350 C C . GLN A 1 178 ? 18.544 -0.665 -1.642 1.00 69.75 178 GLN A C 1
ATOM 1352 O O . GLN A 1 178 ? 19.508 0.001 -1.280 1.00 69.75 178 GLN A O 1
ATOM 1357 N N . LEU A 1 179 ? 17.701 -1.228 -0.774 1.00 64.75 179 LEU A N 1
ATOM 1358 C CA . LEU A 1 179 ? 17.862 -1.145 0.682 1.00 64.75 179 LEU A CA 1
ATOM 1359 C C . LEU A 1 179 ? 18.809 -2.227 1.212 1.00 64.75 179 LEU A C 1
ATOM 1361 O O . LEU A 1 179 ? 19.521 -2.032 2.194 1.00 64.75 179 LEU A O 1
ATOM 1365 N N . SER A 1 180 ? 18.791 -3.402 0.582 1.00 64.56 180 SER A N 1
ATOM 1366 C CA . SER A 1 180 ? 19.691 -4.513 0.886 1.00 64.56 180 SER A CA 1
ATOM 1367 C C . SER A 1 180 ? 19.810 -5.453 -0.321 1.00 64.56 180 SER A C 1
ATOM 1369 O O . SER A 1 180 ? 19.004 -5.364 -1.250 1.00 64.56 180 SER A O 1
ATOM 1371 N N . PRO A 1 181 ? 20.738 -6.431 -0.320 1.00 64.00 181 PRO A N 1
ATOM 1372 C CA . PRO A 1 181 ? 20.840 -7.426 -1.395 1.00 64.00 181 PRO A CA 1
ATOM 1373 C C . PRO A 1 181 ? 19.561 -8.245 -1.640 1.00 64.00 181 PRO A C 1
ATOM 1375 O O . PRO A 1 181 ? 19.459 -8.937 -2.648 1.00 64.00 181 PRO A O 1
ATOM 1378 N N . ARG A 1 182 ? 18.599 -8.215 -0.707 1.00 65.81 182 ARG A N 1
ATOM 1379 C CA . ARG A 1 182 ? 17.326 -8.945 -0.791 1.00 65.81 182 ARG A CA 1
ATOM 1380 C C . ARG A 1 182 ? 16.101 -8.030 -0.842 1.00 65.81 182 ARG A C 1
ATOM 1382 O O . ARG A 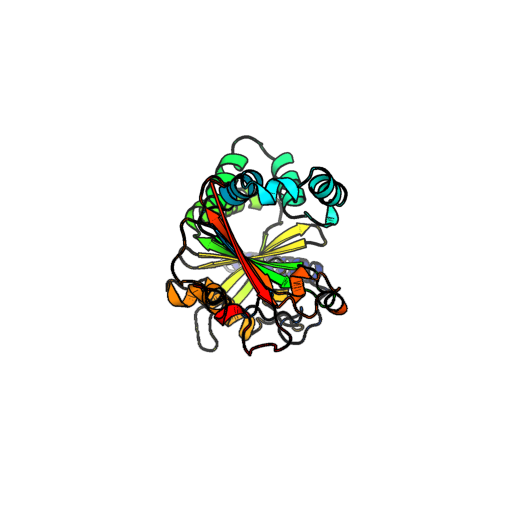1 182 ? 14.990 -8.549 -0.886 1.00 65.81 182 ARG A O 1
ATOM 1389 N N . ARG A 1 183 ? 16.276 -6.707 -0.763 1.00 68.94 183 ARG A N 1
ATOM 1390 C CA . ARG A 1 183 ? 15.177 -5.738 -0.682 1.00 68.94 183 ARG A CA 1
ATOM 1391 C C . ARG A 1 183 ? 15.465 -4.549 -1.583 1.00 68.94 183 ARG A C 1
ATOM 1393 O O . ARG A 1 183 ? 16.359 -3.751 -1.302 1.00 68.94 183 ARG A O 1
ATOM 1400 N N . THR A 1 184 ? 14.650 -4.423 -2.616 1.00 78.12 184 THR A N 1
ATOM 1401 C CA . THR A 1 184 ? 14.699 -3.326 -3.576 1.00 78.12 184 THR A CA 1
ATOM 1402 C C . THR A 1 184 ? 13.301 -2.747 -3.675 1.00 78.12 184 THR A C 1
ATOM 1404 O O . THR A 1 184 ? 12.360 -3.490 -3.925 1.00 78.12 184 THR A O 1
ATOM 1407 N N . LEU A 1 185 ? 13.158 -1.443 -3.470 1.00 82.44 185 LEU A N 1
ATOM 1408 C CA . LEU A 1 185 ? 11.891 -0.741 -3.656 1.00 82.44 185 LEU A CA 1
ATOM 1409 C C . LEU A 1 185 ? 11.826 -0.164 -5.066 1.00 82.44 185 LEU A C 1
ATOM 1411 O O . LEU A 1 185 ? 12.849 0.278 -5.583 1.00 82.44 185 LEU A O 1
ATOM 1415 N N . ALA A 1 186 ? 10.637 -0.109 -5.662 1.00 86.38 186 ALA A N 1
ATOM 1416 C CA . ALA A 1 186 ? 10.401 0.665 -6.879 1.00 86.38 186 ALA A CA 1
ATOM 1417 C C . ALA A 1 186 ? 9.662 1.961 -6.549 1.00 86.38 186 ALA A C 1
ATOM 1419 O O . ALA A 1 186 ? 8.672 1.948 -5.824 1.00 86.38 186 ALA A O 1
ATOM 1420 N N . ILE A 1 187 ? 10.145 3.079 -7.075 1.00 86.44 187 ILE A N 1
ATOM 1421 C CA . ILE A 1 187 ? 9.623 4.417 -6.815 1.00 86.44 187 ILE A CA 1
ATOM 1422 C C . ILE A 1 187 ? 9.269 5.055 -8.151 1.00 86.44 187 ILE A C 1
ATOM 1424 O O . ILE A 1 187 ? 10.114 5.176 -9.037 1.00 86.44 187 ILE A O 1
ATOM 1428 N N . ALA A 1 188 ? 8.024 5.495 -8.277 1.00 89.31 188 ALA A N 1
ATOM 1429 C CA . ALA A 1 188 ? 7.517 6.207 -9.439 1.00 89.31 188 ALA A CA 1
ATOM 1430 C C . ALA A 1 188 ? 6.801 7.476 -8.979 1.00 89.31 188 ALA A C 1
ATOM 1432 O O . ALA A 1 188 ? 6.174 7.507 -7.918 1.00 89.31 188 ALA A O 1
ATOM 1433 N N . SER A 1 189 ? 6.893 8.549 -9.761 1.00 87.31 189 SER A N 1
ATOM 1434 C CA . SER A 1 189 ? 6.255 9.811 -9.390 1.00 87.31 189 SER A CA 1
ATOM 1435 C C . SER A 1 189 ? 5.808 10.616 -10.603 1.00 87.31 189 SER A C 1
ATOM 1437 O O . SER A 1 189 ? 6.512 10.682 -11.607 1.00 87.31 189 SER A O 1
ATOM 1439 N N . ARG A 1 190 ? 4.640 11.256 -10.486 1.00 86.44 190 ARG A N 1
ATOM 1440 C CA . ARG A 1 190 ? 4.053 12.150 -11.494 1.00 86.44 190 ARG A CA 1
ATOM 1441 C C . ARG A 1 190 ? 3.331 13.293 -10.792 1.00 86.44 190 ARG A C 1
ATOM 1443 O O . ARG A 1 190 ? 2.610 13.066 -9.823 1.00 86.44 190 ARG A O 1
ATOM 1450 N N . GLY A 1 191 ? 3.514 14.523 -11.271 1.00 84.12 191 GLY A N 1
ATOM 1451 C CA . GLY A 1 191 ? 2.889 15.703 -10.665 1.00 84.12 191 GLY A CA 1
ATOM 1452 C C . GLY A 1 191 ? 3.204 15.809 -9.169 1.00 84.12 191 GLY A C 1
ATOM 1453 O O . GLY A 1 191 ? 4.375 15.867 -8.794 1.00 84.12 191 GLY A O 1
ATOM 1454 N N . ASN A 1 192 ? 2.162 15.797 -8.329 1.00 84.06 192 ASN A N 1
ATOM 1455 C CA . ASN A 1 192 ? 2.250 15.785 -6.863 1.00 84.06 192 ASN A CA 1
ATOM 1456 C C . ASN A 1 192 ? 1.936 14.401 -6.252 1.00 84.06 192 ASN A C 1
ATOM 1458 O O . ASN A 1 192 ? 1.464 14.318 -5.122 1.00 84.06 192 ASN A O 1
ATOM 1462 N N . ARG A 1 193 ? 2.184 13.304 -6.971 1.00 86.62 193 ARG A N 1
ATOM 1463 C CA . ARG A 1 193 ? 1.952 11.937 -6.484 1.00 86.62 193 ARG A CA 1
ATOM 1464 C C . ARG A 1 193 ? 3.234 11.118 -6.522 1.00 86.62 193 ARG A C 1
ATOM 1466 O O . ARG A 1 193 ? 4.034 11.245 -7.454 1.00 86.62 193 ARG A O 1
ATOM 1473 N N . VAL A 1 194 ? 3.405 10.266 -5.517 1.00 88.19 194 VAL A N 1
ATOM 1474 C CA . VAL A 1 194 ? 4.452 9.240 -5.468 1.00 88.19 194 VAL A CA 1
ATOM 1475 C C . VAL A 1 194 ? 3.811 7.908 -5.147 1.00 88.19 194 VAL A C 1
ATOM 1477 O O . VAL A 1 194 ? 2.936 7.827 -4.286 1.00 88.19 194 VAL A O 1
ATOM 1480 N N . VAL A 1 195 ? 4.283 6.875 -5.833 1.00 91.25 195 VAL A N 1
ATOM 1481 C CA . VAL A 1 195 ? 3.987 5.486 -5.519 1.00 91.25 195 VAL A CA 1
ATOM 1482 C C . VAL A 1 195 ? 5.303 4.781 -5.222 1.00 91.25 195 VAL A C 1
ATOM 1484 O O . VAL A 1 195 ? 6.248 4.854 -6.009 1.00 91.25 195 VAL A O 1
ATOM 1487 N N . VAL A 1 196 ? 5.354 4.113 -4.075 1.00 90.12 196 VAL A N 1
ATOM 1488 C CA . VAL A 1 196 ? 6.460 3.254 -3.654 1.00 90.12 196 VAL A CA 1
ATOM 1489 C C . VAL A 1 196 ? 5.950 1.825 -3.590 1.00 90.12 196 VAL A C 1
ATOM 1491 O O . VAL A 1 196 ? 4.912 1.562 -2.992 1.00 90.12 196 VAL A O 1
ATOM 1494 N N . LEU A 1 197 ? 6.677 0.900 -4.194 1.00 90.38 197 LEU A N 1
ATOM 1495 C CA . LEU A 1 197 ? 6.346 -0.516 -4.247 1.00 90.38 197 LEU A CA 1
ATOM 1496 C C . LEU A 1 197 ? 7.434 -1.317 -3.549 1.00 90.38 197 LEU A C 1
ATOM 1498 O O . LEU A 1 197 ? 8.624 -1.038 -3.712 1.00 90.38 197 LEU A O 1
ATOM 1502 N N . SER A 1 198 ? 7.019 -2.337 -2.804 1.00 85.38 198 SER A N 1
ATOM 1503 C CA . SER A 1 198 ? 7.907 -3.197 -2.021 1.00 85.38 198 SER A CA 1
ATOM 1504 C C . SER A 1 198 ? 8.907 -3.992 -2.858 1.00 85.38 198 SER A C 1
ATOM 1506 O O . SER A 1 198 ? 9.925 -4.430 -2.330 1.00 85.38 198 SER A O 1
ATOM 1508 N N . ASP A 1 199 ? 8.566 -4.243 -4.122 1.00 85.75 199 ASP A N 1
ATOM 1509 C CA . ASP A 1 199 ? 9.346 -5.033 -5.065 1.00 85.75 199 ASP A CA 1
ATOM 1510 C C . ASP A 1 199 ? 9.040 -4.543 -6.492 1.00 85.75 199 ASP A C 1
ATOM 1512 O O . ASP A 1 199 ? 7.863 -4.384 -6.834 1.00 85.75 199 ASP A O 1
ATOM 1516 N N . PRO A 1 200 ? 10.039 -4.290 -7.354 1.00 86.38 200 PRO A N 1
ATOM 1517 C CA . PRO A 1 200 ? 9.768 -3.849 -8.715 1.00 86.38 200 PRO A CA 1
ATOM 1518 C C . PRO A 1 200 ? 9.113 -4.939 -9.573 1.00 86.38 200 PRO A C 1
ATOM 1520 O O . PRO A 1 200 ? 8.426 -4.607 -10.533 1.00 86.38 200 PRO A O 1
ATOM 1523 N N . GLY A 1 201 ? 9.248 -6.221 -9.219 1.00 86.88 201 GLY A N 1
ATOM 1524 C CA . GLY A 1 201 ? 8.518 -7.332 -9.834 1.00 86.88 201 GLY A CA 1
ATOM 1525 C C . GLY A 1 201 ? 6.994 -7.209 -9.719 1.00 86.88 201 GLY A C 1
ATOM 1526 O O . GLY A 1 201 ? 6.281 -7.986 -10.344 1.00 86.88 201 GLY A O 1
ATOM 1527 N N . LEU A 1 202 ? 6.482 -6.226 -8.965 1.00 89.25 202 LEU A N 1
ATOM 1528 C CA . LEU A 1 202 ? 5.072 -5.838 -8.977 1.00 89.25 202 LEU A CA 1
ATOM 1529 C C . LEU A 1 202 ? 4.656 -5.105 -10.265 1.00 89.25 202 LEU A C 1
ATOM 1531 O O . LEU A 1 202 ? 3.477 -5.131 -10.612 1.00 89.25 202 LEU A O 1
ATOM 1535 N N . LEU A 1 203 ? 5.597 -4.463 -10.966 1.00 89.25 203 LEU A N 1
ATOM 1536 C CA . LEU A 1 203 ? 5.352 -3.700 -12.199 1.00 89.25 203 LEU A CA 1
ATOM 1537 C C . LEU A 1 203 ? 5.777 -4.422 -13.471 1.00 89.25 203 LEU A C 1
ATOM 1539 O O . LEU A 1 203 ? 5.292 -4.073 -14.543 1.00 89.25 203 LEU A O 1
ATOM 1543 N N . PHE A 1 204 ? 6.700 -5.375 -13.375 1.00 87.12 204 PHE A N 1
ATOM 1544 C CA . PHE A 1 204 ? 7.284 -6.034 -14.540 1.00 87.12 204 PHE A CA 1
ATOM 1545 C C . PHE A 1 204 ? 6.865 -7.498 -14.617 1.00 87.12 204 PHE A C 1
ATOM 1547 O O . PHE A 1 204 ? 6.676 -8.154 -13.593 1.00 87.12 204 PHE A O 1
ATOM 1554 N N . ASP A 1 205 ? 6.741 -8.013 -15.834 1.00 83.00 205 ASP A N 1
ATOM 1555 C CA . ASP A 1 205 ? 6.571 -9.437 -16.108 1.00 83.00 205 ASP A CA 1
ATOM 1556 C C . ASP A 1 205 ? 7.911 -10.204 -16.028 1.00 83.00 205 ASP A C 1
ATOM 1558 O O . ASP A 1 205 ? 8.975 -9.642 -15.742 1.00 83.00 205 ASP A O 1
ATOM 1562 N N . ASN A 1 206 ? 7.878 -11.515 -16.285 1.00 75.69 206 ASN A N 1
ATOM 1563 C CA . ASN A 1 206 ? 9.079 -12.364 -16.259 1.00 75.69 206 ASN A CA 1
ATOM 1564 C C . ASN A 1 206 ? 10.091 -12.015 -17.366 1.00 75.69 206 ASN A C 1
ATOM 1566 O O . ASN A 1 206 ? 11.277 -12.322 -17.241 1.00 75.69 206 ASN A O 1
ATOM 1570 N N . GLU A 1 207 ? 9.634 -11.374 -18.444 1.00 77.38 207 GLU A N 1
ATOM 1571 C CA . GLU A 1 207 ? 10.462 -10.880 -19.548 1.00 77.38 207 GLU A CA 1
ATOM 1572 C C . GLU A 1 207 ? 11.022 -9.479 -19.265 1.00 77.38 207 GLU A C 1
ATOM 1574 O O . GLU A 1 207 ? 11.730 -8.917 -20.105 1.00 77.38 207 GLU A O 1
ATOM 1579 N N . ARG A 1 208 ? 10.759 -8.938 -18.065 1.00 74.88 208 ARG A N 1
ATOM 1580 C CA . ARG A 1 208 ? 11.182 -7.612 -17.597 1.00 74.88 208 ARG A CA 1
ATOM 1581 C C . ARG A 1 208 ? 10.557 -6.474 -18.395 1.00 74.88 208 ARG A C 1
ATOM 1583 O O . ARG A 1 208 ? 11.111 -5.376 -18.457 1.00 74.88 208 ARG A O 1
ATOM 1590 N N . LYS A 1 209 ? 9.407 -6.726 -19.008 1.00 82.94 209 LYS A N 1
ATOM 1591 C CA . LYS A 1 209 ? 8.604 -5.700 -19.662 1.00 82.94 209 LYS A CA 1
ATOM 1592 C C . LYS A 1 209 ? 7.562 -5.193 -18.669 1.00 82.94 209 LYS A C 1
ATOM 1594 O O . LYS A 1 209 ? 7.108 -5.965 -17.824 1.00 82.94 209 LYS A O 1
ATOM 1599 N N . PRO A 1 210 ? 7.194 -3.903 -18.725 1.00 85.75 210 PRO A N 1
ATOM 1600 C CA . PRO A 1 210 ? 6.105 -3.389 -17.908 1.00 85.75 210 PRO A CA 1
ATOM 1601 C C . PRO A 1 210 ? 4.832 -4.208 -18.145 1.00 85.75 210 PRO A C 1
ATOM 1603 O O . PRO A 1 210 ? 4.355 -4.299 -19.280 1.00 85.75 210 PRO A O 1
ATOM 1606 N N . ASP A 1 211 ? 4.288 -4.804 -17.085 1.00 88.69 211 ASP A N 1
ATOM 1607 C CA . ASP A 1 211 ? 3.006 -5.496 -17.153 1.00 88.69 211 ASP A CA 1
ATOM 1608 C C . ASP A 1 211 ? 1.892 -4.469 -17.385 1.00 88.69 211 ASP A C 1
ATOM 1610 O O . ASP A 1 211 ? 1.860 -3.403 -16.763 1.00 88.69 211 ASP A O 1
ATOM 1614 N N . ARG A 1 212 ? 0.958 -4.778 -18.286 1.00 87.81 212 ARG A N 1
ATOM 1615 C CA . ARG A 1 212 ? -0.082 -3.828 -18.705 1.00 87.81 212 ARG A CA 1
ATOM 1616 C C . ARG A 1 212 ? -1.071 -3.525 -17.586 1.00 87.81 212 ARG A C 1
ATOM 1618 O O . ARG A 1 212 ? -1.468 -2.369 -17.441 1.00 87.81 212 ARG A O 1
ATOM 1625 N N . ALA A 1 213 ? -1.469 -4.536 -16.813 1.00 89.00 213 ALA A N 1
ATOM 1626 C CA . ALA A 1 213 ? -2.422 -4.355 -15.722 1.00 89.00 213 ALA A CA 1
ATOM 1627 C C . ALA A 1 213 ? -1.792 -3.540 -14.585 1.00 89.00 213 ALA A C 1
ATOM 1629 O O . ALA A 1 213 ? -2.370 -2.548 -14.140 1.00 89.00 213 ALA A O 1
ATOM 1630 N N . ALA A 1 214 ? -0.568 -3.889 -14.186 1.00 91.12 214 ALA A N 1
ATOM 1631 C CA . ALA A 1 214 ? 0.189 -3.160 -13.179 1.00 91.12 214 ALA A CA 1
ATOM 1632 C C . ALA A 1 214 ? 0.471 -1.707 -13.594 1.00 91.12 214 ALA A C 1
ATOM 1634 O O . ALA A 1 214 ? 0.312 -0.786 -12.791 1.00 91.12 214 ALA A O 1
ATOM 1635 N N . SER A 1 215 ? 0.824 -1.488 -14.863 1.00 91.25 215 SER A N 1
ATOM 1636 C CA . SER A 1 215 ? 1.080 -0.153 -15.414 1.00 91.25 215 SER A CA 1
ATOM 1637 C C . SER A 1 215 ? -0.173 0.729 -15.414 1.00 91.25 215 SER A C 1
ATOM 1639 O O . SER A 1 215 ? -0.091 1.912 -15.087 1.00 91.25 215 SER A O 1
ATOM 1641 N N . ALA A 1 216 ? -1.347 0.159 -15.711 1.00 91.31 216 ALA A N 1
ATOM 1642 C CA . ALA A 1 216 ? -2.616 0.881 -15.638 1.00 91.31 216 ALA A CA 1
ATOM 1643 C C . ALA A 1 216 ? -2.954 1.300 -14.197 1.00 91.31 216 ALA A C 1
ATOM 1645 O O . ALA A 1 216 ? -3.318 2.453 -13.966 1.00 91.31 216 ALA A O 1
ATOM 1646 N N . VAL A 1 217 ? -2.764 0.403 -13.219 1.00 93.31 217 VAL A N 1
ATOM 1647 C CA . VAL A 1 217 ? -2.952 0.733 -11.794 1.00 93.31 217 VAL A CA 1
ATOM 1648 C C . VAL A 1 217 ? -1.984 1.834 -11.362 1.00 93.31 217 VAL A C 1
ATOM 1650 O O . VAL A 1 217 ? -2.400 2.800 -10.722 1.00 93.31 217 VAL A O 1
ATOM 1653 N N . LEU A 1 218 ? -0.711 1.745 -11.760 1.00 93.00 218 LEU A N 1
ATOM 1654 C CA . LEU A 1 218 ? 0.278 2.789 -11.495 1.00 93.00 218 LEU A CA 1
ATOM 1655 C C . LEU A 1 218 ? -0.153 4.139 -12.091 1.00 93.00 218 LEU A C 1
ATOM 1657 O O . LEU A 1 218 ? -0.057 5.166 -11.418 1.00 93.00 218 LEU A O 1
ATOM 1661 N N . GLY A 1 219 ? -0.678 4.134 -13.319 1.00 92.12 219 GLY A N 1
ATOM 1662 C CA . GLY A 1 219 ? -1.246 5.308 -13.979 1.00 92.12 219 GLY A CA 1
ATOM 1663 C C . GLY A 1 219 ? -2.386 5.951 -13.190 1.00 92.12 219 GLY A C 1
ATOM 1664 O O . GLY A 1 219 ? -2.378 7.171 -13.008 1.00 92.12 219 GLY A O 1
ATOM 1665 N N . SER A 1 220 ? -3.317 5.150 -12.665 1.00 92.31 220 SER A N 1
ATOM 1666 C CA . SER A 1 220 ? -4.423 5.626 -11.823 1.00 92.31 220 SER A CA 1
ATOM 1667 C C . SER A 1 220 ? -3.940 6.207 -10.487 1.00 92.31 220 SER A C 1
ATOM 1669 O O . SER A 1 220 ? -4.346 7.302 -10.106 1.00 92.31 220 SER A O 1
ATOM 1671 N N . LEU A 1 221 ? -3.006 5.544 -9.797 1.00 91.81 221 LEU A N 1
ATOM 1672 C CA . LEU A 1 221 ? -2.473 6.017 -8.507 1.00 91.81 221 LEU A CA 1
ATOM 1673 C C . LEU A 1 221 ? -1.658 7.317 -8.627 1.00 91.81 221 LEU A C 1
ATOM 1675 O O . LEU A 1 221 ? -1.618 8.135 -7.698 1.00 91.81 221 LEU A O 1
ATOM 1679 N N . LEU A 1 222 ? -1.001 7.496 -9.776 1.00 90.75 222 LEU A N 1
ATOM 1680 C CA . LEU A 1 222 ? -0.224 8.680 -10.133 1.00 90.75 222 LEU A CA 1
ATOM 1681 C C . LEU A 1 222 ? -1.044 9.740 -10.883 1.00 90.75 222 LEU A C 1
ATOM 1683 O O . LEU A 1 222 ? -0.476 10.744 -11.317 1.00 90.75 222 LEU A O 1
ATOM 1687 N N . SER A 1 223 ? -2.338 9.517 -11.122 1.00 88.81 223 SER A N 1
ATOM 1688 C CA . SER A 1 223 ? -3.203 10.478 -11.814 1.00 88.81 223 SER A CA 1
ATOM 1689 C C . SER A 1 223 ? -3.441 11.731 -10.976 1.00 88.81 223 SER A C 1
ATOM 1691 O O . SER A 1 223 ? -3.269 11.728 -9.760 1.00 88.81 223 SER A O 1
ATOM 1693 N N . GLY A 1 224 ? -3.757 12.841 -11.646 1.00 84.00 224 GLY A N 1
ATOM 1694 C CA . GLY A 1 224 ? -4.177 14.084 -10.993 1.00 84.00 224 GLY A CA 1
ATOM 1695 C C . GLY A 1 224 ? -5.653 14.083 -10.584 1.00 84.00 224 GLY A C 1
ATOM 1696 O O . GLY A 1 224 ? -6.077 14.985 -9.870 1.00 84.00 224 GLY A O 1
ATOM 1697 N N . ASP A 1 225 ? -6.417 13.081 -11.015 1.00 86.19 225 ASP A N 1
ATOM 1698 C CA . ASP A 1 225 ? -7.844 12.936 -10.761 1.00 86.19 225 ASP A CA 1
ATOM 1699 C C . ASP A 1 225 ? -8.085 12.118 -9.480 1.00 86.19 225 ASP A C 1
ATOM 1701 O O . ASP A 1 225 ? -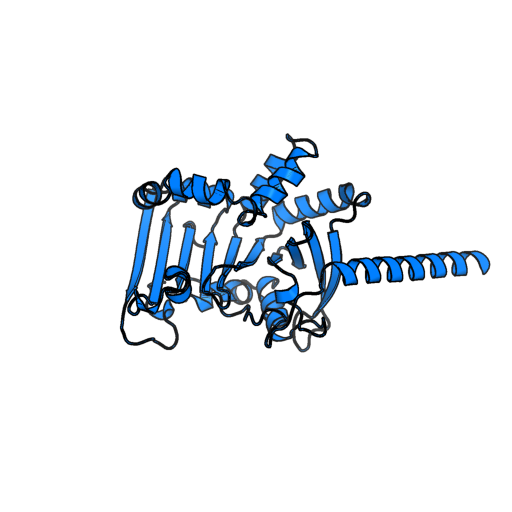7.574 11.008 -9.315 1.00 86.19 225 ASP A O 1
ATOM 1705 N N . ALA A 1 226 ? -8.862 12.678 -8.548 1.00 82.94 226 ALA A N 1
ATOM 1706 C CA . ALA A 1 226 ? -9.142 12.051 -7.256 1.00 82.94 226 ALA A CA 1
ATOM 1707 C C . ALA A 1 226 ? -9.920 10.731 -7.389 1.00 82.94 226 ALA A C 1
ATOM 1709 O O . ALA A 1 226 ? -9.723 9.811 -6.592 1.00 82.94 226 ALA A O 1
ATOM 1710 N N . ARG A 1 227 ? -10.768 10.605 -8.416 1.00 85.19 227 ARG A N 1
ATOM 1711 C CA . ARG A 1 227 ? -11.494 9.373 -8.706 1.00 85.19 227 ARG A CA 1
ATOM 1712 C C . ARG A 1 227 ? -10.506 8.300 -9.130 1.00 85.19 227 ARG A C 1
ATOM 1714 O O . ARG A 1 227 ? -10.520 7.215 -8.564 1.00 85.19 227 ARG A O 1
ATOM 1721 N N . ASP A 1 228 ? -9.608 8.564 -10.066 1.00 88.06 228 ASP A N 1
ATOM 1722 C CA . ASP A 1 228 ? -8.624 7.551 -10.477 1.00 88.06 228 ASP A CA 1
ATOM 1723 C C . ASP A 1 228 ? -7.737 7.098 -9.308 1.00 88.06 228 ASP A C 1
ATOM 1725 O O . ASP A 1 228 ? -7.509 5.899 -9.135 1.00 88.06 228 ASP A O 1
ATOM 1729 N N . GLN A 1 229 ? -7.319 8.039 -8.456 1.00 87.62 229 GLN A N 1
ATOM 1730 C CA . GLN A 1 229 ? -6.518 7.754 -7.262 1.00 87.62 229 GLN A CA 1
ATOM 1731 C C . GLN A 1 229 ? -7.244 6.836 -6.266 1.00 87.62 229 GLN A C 1
ATOM 1733 O O . GLN A 1 229 ? -6.605 5.991 -5.645 1.00 87.62 229 GLN A O 1
ATOM 1738 N N . GLY A 1 230 ? -8.570 6.951 -6.146 1.00 87.69 230 GLY A N 1
ATOM 1739 C CA . GLY A 1 230 ? -9.407 6.159 -5.237 1.00 87.69 230 GLY A CA 1
ATOM 1740 C C . GLY A 1 230 ? -9.620 4.694 -5.643 1.00 87.69 230 GLY A C 1
ATOM 1741 O O . GLY A 1 230 ? -10.590 4.078 -5.201 1.00 87.69 230 GLY A O 1
ATOM 1742 N N . LEU A 1 231 ? -8.761 4.121 -6.494 1.00 90.88 231 LEU A N 1
ATOM 1743 C CA . LEU A 1 231 ? -8.884 2.745 -6.987 1.00 90.88 231 LEU A CA 1
ATOM 1744 C C . LEU A 1 231 ? -8.962 1.720 -5.848 1.00 90.88 231 LEU A C 1
ATOM 1746 O O . LEU A 1 231 ? -9.868 0.886 -5.841 1.00 90.88 231 LEU A O 1
ATOM 1750 N N . TRP A 1 232 ? -8.062 1.804 -4.865 1.00 92.06 232 TRP A N 1
ATOM 1751 C CA . TRP A 1 232 ? -8.073 0.886 -3.723 1.00 92.06 232 TRP A CA 1
ATOM 1752 C C . TRP A 1 232 ? -9.260 1.143 -2.796 1.00 92.06 232 TRP A C 1
ATOM 1754 O O . TRP A 1 232 ? -9.927 0.197 -2.392 1.00 92.06 232 TRP A O 1
ATOM 1764 N N . ARG A 1 233 ? -9.613 2.406 -2.531 1.00 91.44 233 ARG A N 1
ATOM 1765 C CA . ARG A 1 233 ? -10.810 2.742 -1.739 1.00 91.44 233 ARG A CA 1
ATOM 1766 C C . ARG A 1 233 ? -12.069 2.111 -2.319 1.00 91.44 233 ARG A C 1
ATOM 1768 O O . ARG A 1 233 ? -12.811 1.461 -1.590 1.00 91.44 233 ARG A O 1
ATOM 1775 N N . ARG A 1 234 ? -12.264 2.221 -3.637 1.00 90.69 234 ARG A N 1
ATOM 1776 C CA . ARG A 1 234 ? -13.383 1.575 -4.334 1.00 90.69 234 ARG A CA 1
ATOM 1777 C C . ARG A 1 234 ? -13.355 0.060 -4.217 1.00 90.69 234 ARG A C 1
ATOM 1779 O O . ARG A 1 234 ? -14.415 -0.533 -4.041 1.00 90.69 234 ARG A O 1
ATOM 1786 N N . HIS A 1 235 ? -12.175 -0.557 -4.303 1.00 90.62 235 HIS A N 1
ATOM 1787 C CA . HIS A 1 235 ? -12.041 -1.998 -4.095 1.00 90.62 235 HIS A CA 1
ATOM 1788 C C . HIS A 1 235 ? -12.630 -2.408 -2.737 1.00 90.62 235 HIS A C 1
ATOM 1790 O O . HIS A 1 235 ? -13.444 -3.325 -2.689 1.00 90.62 235 HIS A O 1
ATOM 1796 N N . PHE A 1 236 ? -12.309 -1.670 -1.669 1.00 90.00 236 PHE A N 1
ATOM 1797 C CA . PHE A 1 236 ? -12.811 -1.915 -0.310 1.00 90.00 236 PHE A CA 1
ATOM 1798 C C . PHE A 1 236 ? -14.163 -1.256 0.011 1.00 90.00 236 PHE A C 1
ATOM 1800 O O . PHE A 1 236 ? -14.541 -1.207 1.178 1.00 90.00 236 PHE A O 1
ATOM 1807 N N . ALA A 1 237 ? -14.894 -0.752 -0.991 1.00 89.19 237 ALA A N 1
ATOM 1808 C CA . ALA A 1 237 ? -16.162 -0.035 -0.808 1.00 89.19 237 ALA A CA 1
ATOM 1809 C C . ALA A 1 237 ? -16.088 1.141 0.198 1.00 89.19 237 ALA A C 1
ATOM 1811 O O . ALA A 1 237 ? -17.075 1.482 0.845 1.00 89.19 237 ALA A O 1
ATOM 1812 N N . LEU A 1 238 ? -14.917 1.771 0.319 1.00 88.25 238 LEU A N 1
ATOM 1813 C CA . LEU A 1 238 ? -14.686 2.924 1.186 1.00 88.25 238 LEU A CA 1
ATOM 1814 C C . LEU A 1 238 ? -15.063 4.240 0.484 1.00 88.25 238 LEU A C 1
ATOM 1816 O O . LEU A 1 238 ? -14.989 4.322 -0.748 1.00 88.25 238 LEU A O 1
ATOM 1820 N N . PRO A 1 239 ? -15.381 5.304 1.248 1.00 84.25 239 PRO A N 1
ATOM 1821 C CA . PRO A 1 239 ? -15.571 6.641 0.698 1.00 84.25 239 PRO A CA 1
ATOM 1822 C C . PRO A 1 239 ? -14.346 7.099 -0.101 1.00 84.25 239 PRO A C 1
ATOM 1824 O O . PRO A 1 239 ? -13.208 6.946 0.351 1.00 84.25 239 PRO A O 1
ATOM 1827 N N . GLU A 1 240 ? -14.578 7.697 -1.277 1.00 77.44 240 GLU A N 1
ATOM 1828 C CA . GLU A 1 240 ? -13.500 8.188 -2.153 1.00 77.44 240 GLU A CA 1
ATOM 1829 C C . GLU A 1 240 ? -12.720 9.354 -1.525 1.00 77.44 240 GLU A C 1
ATOM 1831 O O . GLU A 1 240 ? -11.557 9.576 -1.855 1.00 77.44 240 GLU A O 1
ATOM 1836 N N . GLN A 1 241 ? -13.338 10.081 -0.592 1.00 75.12 241 GLN A N 1
ATOM 1837 C CA . GLN A 1 241 ? -12.698 11.186 0.112 1.00 75.12 241 GLN A CA 1
ATOM 1838 C C . GLN A 1 241 ? -11.880 10.685 1.315 1.00 75.12 241 GLN A C 1
ATOM 1840 O O . GLN A 1 241 ? -12.340 9.808 2.053 1.00 75.12 241 GLN A O 1
ATOM 1845 N N . PRO A 1 242 ? -10.678 11.245 1.552 1.00 73.81 242 PRO A N 1
ATOM 1846 C CA . PRO A 1 242 ? -9.900 10.952 2.749 1.00 73.81 242 PRO A CA 1
ATOM 1847 C C . PRO A 1 242 ? -10.683 11.299 4.020 1.00 73.81 242 PRO A C 1
ATOM 1849 O O . PRO A 1 242 ? -11.211 12.402 4.151 1.00 73.81 242 PRO A O 1
ATOM 1852 N N . SER A 1 243 ? -10.736 10.357 4.961 1.00 81.38 243 SER A N 1
ATOM 1853 C CA . SER A 1 243 ? -11.300 10.572 6.295 1.00 81.38 243 SER A CA 1
ATOM 1854 C C . SER A 1 243 ? -10.243 11.196 7.216 1.00 81.38 243 SER A C 1
ATOM 1856 O O . SER A 1 243 ? -9.058 10.889 7.059 1.00 81.38 243 SER A O 1
ATOM 1858 N N . PRO A 1 244 ? -10.633 12.032 8.198 1.00 84.81 244 PRO A N 1
ATOM 1859 C CA . PRO A 1 244 ? -9.730 12.443 9.272 1.00 84.81 244 PRO A CA 1
ATOM 1860 C C . PRO A 1 244 ? -9.371 11.289 10.224 1.00 84.81 244 PRO A C 1
ATOM 1862 O O . PRO A 1 244 ? -8.457 11.439 11.026 1.00 84.81 244 PRO A O 1
ATOM 1865 N N . ALA A 1 245 ? -10.078 10.158 10.163 1.00 88.88 245 ALA A N 1
ATOM 1866 C CA . ALA A 1 245 ? -9.747 8.945 10.903 1.00 88.88 245 ALA A CA 1
ATOM 1867 C C . ALA A 1 245 ? -8.777 8.046 10.117 1.00 88.88 245 ALA A C 1
ATOM 1869 O O . ALA A 1 245 ? -8.745 8.062 8.884 1.00 88.88 245 ALA A O 1
ATOM 1870 N N . HIS A 1 246 ? -8.027 7.214 10.835 1.00 90.12 246 HIS A N 1
ATOM 1871 C CA . HIS A 1 246 ? -7.284 6.107 10.244 1.00 90.12 246 HIS A CA 1
ATOM 1872 C C . HIS A 1 246 ? -8.245 4.960 9.944 1.00 90.12 246 HIS A C 1
ATOM 1874 O O . HIS A 1 246 ? -8.894 4.465 10.859 1.00 90.12 246 HIS A O 1
ATOM 1880 N N . THR A 1 247 ? -8.306 4.499 8.700 1.00 92.75 247 THR A N 1
ATOM 1881 C CA . THR A 1 247 ? -9.121 3.345 8.305 1.00 92.75 247 THR A CA 1
ATOM 1882 C C . THR A 1 247 ? -8.215 2.192 7.912 1.00 92.75 247 THR A C 1
ATOM 1884 O O . THR A 1 247 ? -7.412 2.315 6.990 1.00 92.75 247 THR A O 1
ATOM 1887 N N . LEU A 1 248 ? -8.358 1.061 8.598 1.00 91.44 248 LEU A N 1
ATOM 1888 C CA . LEU A 1 248 ? -7.664 -0.187 8.312 1.00 91.44 248 LEU A CA 1
ATOM 1889 C C . LEU A 1 248 ? -8.693 -1.229 7.885 1.00 91.44 248 LEU A C 1
ATOM 1891 O O . LEU A 1 248 ? -9.669 -1.463 8.592 1.00 91.44 248 LEU A O 1
ATOM 1895 N N . VAL A 1 249 ? -8.470 -1.871 6.745 1.00 91.75 249 VAL A N 1
ATOM 1896 C CA . VAL A 1 249 ? -9.329 -2.928 6.209 1.00 91.75 249 VAL A CA 1
ATOM 1897 C C . VAL A 1 249 ? -8.472 -4.136 5.868 1.00 91.75 249 VAL A C 1
ATOM 1899 O O . VAL A 1 249 ? -7.412 -3.991 5.267 1.00 91.75 249 VAL A O 1
ATOM 1902 N N . ALA A 1 250 ? -8.913 -5.332 6.242 1.00 90.44 250 ALA A N 1
ATOM 1903 C CA . ALA A 1 250 ? -8.209 -6.570 5.934 1.00 90.44 250 ALA A CA 1
ATOM 1904 C C . ALA A 1 250 ? -9.184 -7.710 5.645 1.00 90.44 250 ALA A C 1
ATOM 1906 O O . ALA A 1 250 ? -10.239 -7.826 6.273 1.00 90.44 250 ALA A O 1
ATOM 1907 N N . GLY A 1 251 ? -8.816 -8.550 4.682 1.00 87.44 251 GLY A N 1
ATOM 1908 C CA . GLY A 1 251 ? -9.596 -9.707 4.267 1.00 87.44 251 GLY A CA 1
ATOM 1909 C C . GLY A 1 251 ? -9.355 -10.887 5.189 1.00 87.44 251 GLY A C 1
ATOM 1910 O O . GLY A 1 251 ? -8.301 -11.003 5.817 1.00 87.44 251 GLY A O 1
ATOM 1911 N N . GLY A 1 252 ? -10.337 -11.779 5.282 1.00 82.81 252 GLY A N 1
ATOM 1912 C CA . GLY A 1 252 ? -10.227 -13.007 6.067 1.00 82.81 252 GLY A CA 1
ATOM 1913 C C . GLY A 1 252 ? -9.077 -13.906 5.610 1.00 82.81 252 GLY A C 1
ATOM 1914 O O . GLY A 1 252 ? -8.452 -14.571 6.431 1.00 82.81 252 GLY A O 1
ATOM 1915 N N . ASP A 1 253 ? -8.740 -13.866 4.318 1.00 78.19 253 ASP A N 1
ATOM 1916 C CA . ASP A 1 253 ? -7.575 -14.533 3.738 1.00 78.19 253 ASP A CA 1
ATOM 1917 C C . ASP A 1 253 ? -6.274 -14.077 4.406 1.00 78.19 253 ASP A C 1
ATOM 1919 O O . ASP A 1 253 ? -5.461 -14.917 4.795 1.00 78.19 253 ASP A O 1
ATOM 1923 N N . LEU A 1 254 ? -6.105 -12.770 4.604 1.00 82.06 254 LEU A N 1
ATOM 1924 C CA . LEU A 1 254 ? -4.923 -12.219 5.249 1.00 82.06 254 LEU A CA 1
ATOM 1925 C C . LEU A 1 254 ? -4.972 -12.374 6.772 1.00 82.06 254 LEU A C 1
ATOM 1927 O O . LEU A 1 254 ? -3.977 -12.754 7.385 1.00 82.06 254 LEU A O 1
ATOM 1931 N N . LEU A 1 255 ? -6.126 -12.114 7.390 1.00 82.31 255 LEU A N 1
ATOM 1932 C CA . LEU A 1 255 ? -6.302 -12.185 8.846 1.00 82.31 255 LEU A CA 1
ATOM 1933 C C . LEU A 1 255 ? -6.111 -13.597 9.394 1.00 82.31 255 LEU A C 1
ATOM 1935 O O . LEU A 1 255 ? -5.640 -13.765 10.516 1.00 82.31 255 LEU A O 1
ATOM 1939 N N . ALA A 1 256 ? -6.454 -14.611 8.604 1.00 78.81 256 ALA A N 1
ATOM 1940 C CA . ALA A 1 256 ? -6.238 -15.994 8.984 1.00 78.81 256 ALA A CA 1
ATOM 1941 C C . ALA A 1 256 ? -4.770 -16.428 8.859 1.00 78.81 256 ALA A C 1
ATOM 1943 O O . ALA A 1 256 ? -4.442 -17.508 9.332 1.00 78.81 256 ALA A O 1
ATOM 1944 N N . LEU A 1 257 ? -3.881 -15.644 8.231 1.00 74.88 257 LEU A N 1
ATOM 1945 C CA . LEU A 1 257 ? -2.441 -15.936 8.133 1.00 74.88 257 LEU A CA 1
ATOM 1946 C C . LEU A 1 257 ? -2.126 -17.346 7.583 1.00 74.88 257 LEU A C 1
ATOM 1948 O O . LEU A 1 257 ? -1.199 -18.010 8.044 1.00 74.88 257 LEU A O 1
ATOM 1952 N N . GLY A 1 258 ? -2.930 -17.832 6.630 1.00 73.62 258 GLY A N 1
ATOM 1953 C CA . GLY A 1 258 ? -2.808 -19.192 6.076 1.00 73.62 258 GLY A CA 1
ATOM 1954 C C . GLY A 1 258 ? -3.572 -20.284 6.845 1.00 73.62 258 GLY A C 1
ATOM 1955 O O . GLY A 1 258 ? -3.546 -21.448 6.455 1.00 73.62 258 GLY A O 1
ATOM 1956 N N . TYR A 1 259 ? -4.284 -19.923 7.914 1.00 76.75 259 TYR A N 1
ATOM 1957 C CA . TYR A 1 259 ? -5.110 -20.811 8.738 1.00 76.75 259 TYR A CA 1
ATOM 1958 C C . TYR A 1 259 ? -6.611 -20.675 8.428 1.00 76.75 259 TYR A C 1
ATOM 1960 O O . TYR A 1 259 ? -7.445 -20.862 9.314 1.00 76.75 259 TYR A O 1
ATOM 1968 N N . GLN A 1 260 ? -6.987 -20.365 7.179 1.00 76.19 260 GLN A N 1
ATOM 1969 C CA . GLN A 1 260 ? -8.384 -20.066 6.807 1.00 76.19 260 GLN A CA 1
ATOM 1970 C C . GLN A 1 260 ? -9.354 -21.201 7.170 1.00 76.19 260 GLN A C 1
ATOM 1972 O O . GLN A 1 260 ? -10.494 -20.939 7.540 1.00 76.19 260 GLN A O 1
ATOM 1977 N N . GLN A 1 261 ? -8.891 -22.456 7.147 1.00 78.69 261 GLN A N 1
ATOM 1978 C CA . GLN A 1 261 ? -9.677 -23.627 7.554 1.00 78.69 261 GLN A CA 1
ATOM 1979 C C . GLN A 1 261 ? -10.214 -23.554 8.997 1.00 78.69 261 GLN A C 1
ATOM 1981 O O . GLN A 1 261 ? -11.229 -24.175 9.298 1.00 78.69 261 GLN A O 1
ATOM 1986 N N . PHE A 1 262 ? -9.563 -22.791 9.880 1.00 78.06 262 PHE A N 1
ATOM 1987 C CA . PHE A 1 262 ? -9.980 -22.613 11.274 1.00 78.06 262 PHE A CA 1
ATOM 1988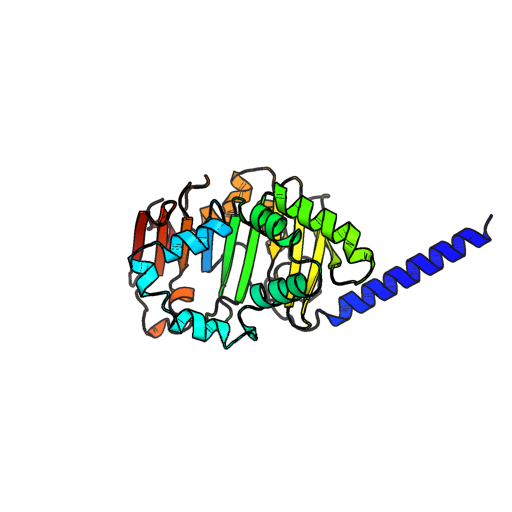 C C . PHE A 1 262 ? -10.891 -21.397 11.479 1.00 78.06 262 PHE A C 1
ATOM 1990 O O . PHE A 1 262 ? -11.577 -21.310 12.495 1.00 78.06 262 PHE A O 1
ATOM 1997 N N . PHE A 1 263 ? -10.943 -20.485 10.504 1.00 79.31 263 PHE A N 1
ATOM 1998 C CA . PHE A 1 263 ? -11.771 -19.279 10.539 1.00 79.31 263 PHE A CA 1
ATOM 1999 C C . PHE A 1 263 ? -12.606 -19.122 9.254 1.00 79.31 263 PHE A C 1
ATOM 2001 O O . PHE A 1 263 ? -12.628 -18.036 8.676 1.00 79.31 263 PHE A O 1
ATOM 2008 N N . PRO A 1 264 ? -13.322 -20.167 8.787 1.00 75.25 264 PRO A N 1
ATOM 2009 C CA . PRO A 1 264 ? -13.954 -20.164 7.464 1.00 75.25 264 PRO A CA 1
ATOM 2010 C C . PRO A 1 264 ? -15.073 -19.124 7.332 1.00 75.25 264 PRO A C 1
ATOM 2012 O O . PRO A 1 264 ? -15.430 -18.732 6.226 1.00 75.25 264 PRO A O 1
ATOM 2015 N N . ALA A 1 265 ? -15.625 -18.674 8.461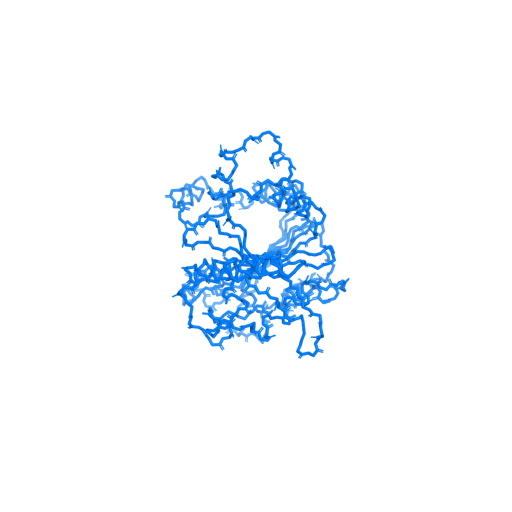 1.00 83.25 265 ALA A N 1
ATOM 2016 C CA . ALA A 1 265 ? -16.668 -17.664 8.497 1.00 83.25 265 ALA A CA 1
ATOM 2017 C C . ALA A 1 265 ? -16.128 -16.227 8.445 1.00 83.25 265 ALA A C 1
ATOM 2019 O O . ALA A 1 265 ? -16.917 -15.328 8.181 1.00 83.25 265 ALA A O 1
ATOM 2020 N N . LEU A 1 266 ? -14.840 -15.975 8.717 1.00 84.62 266 LEU A N 1
ATOM 2021 C CA . LEU A 1 266 ? -14.283 -14.619 8.728 1.00 84.62 266 LEU A CA 1
ATOM 2022 C C . LEU A 1 266 ? -14.024 -14.152 7.293 1.00 84.62 266 LEU A C 1
ATOM 2024 O O . LEU A 1 266 ? -13.185 -14.719 6.600 1.00 84.62 266 LEU A O 1
ATOM 2028 N N . GLN A 1 267 ? -14.718 -13.100 6.858 1.00 86.31 267 GLN A N 1
ATOM 2029 C CA . GLN A 1 267 ? -14.595 -12.585 5.490 1.00 86.31 267 GLN A CA 1
ATOM 2030 C C . GLN A 1 267 ? -13.817 -11.273 5.428 1.00 86.31 267 GLN A C 1
ATOM 2032 O O . GLN A 1 267 ? -12.985 -11.097 4.542 1.00 86.31 267 GLN A O 1
ATOM 2037 N N . ALA A 1 268 ? -14.077 -10.354 6.359 1.00 89.19 268 ALA A N 1
ATOM 2038 C CA . ALA A 1 268 ? -13.433 -9.046 6.384 1.00 89.19 268 ALA A CA 1
ATOM 2039 C C . ALA A 1 268 ? -13.475 -8.405 7.775 1.00 89.19 268 ALA A C 1
ATOM 2041 O O . ALA A 1 268 ? -14.407 -8.631 8.551 1.00 89.19 268 ALA A O 1
ATOM 2042 N N . LEU A 1 269 ? -12.490 -7.554 8.043 1.00 89.94 269 LEU A N 1
ATOM 2043 C CA . LEU A 1 269 ? -12.399 -6.675 9.204 1.00 89.94 269 LEU A CA 1
ATOM 2044 C C . LEU A 1 269 ? -12.165 -5.245 8.716 1.00 89.94 269 LEU A C 1
ATOM 2046 O O . LEU A 1 269 ? -11.286 -5.021 7.886 1.00 89.94 269 LEU A O 1
ATOM 2050 N N . ARG A 1 270 ? -12.899 -4.285 9.275 1.00 91.69 270 ARG A N 1
ATOM 2051 C CA . ARG A 1 270 ? -12.590 -2.854 9.192 1.00 91.69 270 ARG A CA 1
ATOM 2052 C C . ARG A 1 270 ? -12.431 -2.295 10.594 1.00 91.69 270 ARG A C 1
ATOM 2054 O O . ARG A 1 270 ? -13.244 -2.589 11.469 1.00 91.69 270 ARG A O 1
ATOM 2061 N N . VAL A 1 271 ? -11.417 -1.465 10.780 1.00 90.12 271 VAL A N 1
ATOM 2062 C CA . VAL A 1 271 ? -11.168 -0.705 12.000 1.00 90.12 271 VAL A CA 1
ATOM 2063 C C . VAL A 1 271 ? -10.980 0.753 11.614 1.00 90.12 271 VAL A C 1
ATOM 2065 O O . VAL A 1 271 ? -10.088 1.062 10.828 1.00 90.12 271 VAL A O 1
ATOM 2068 N N . ASP A 1 272 ? -11.790 1.634 12.189 1.00 91.00 272 ASP A N 1
ATOM 2069 C CA . ASP A 1 272 ? -11.590 3.076 12.088 1.00 91.00 272 ASP A CA 1
ATOM 2070 C C . ASP A 1 272 ? -11.126 3.622 13.437 1.00 91.00 272 ASP A C 1
ATOM 2072 O O . ASP A 1 272 ? -11.775 3.402 14.462 1.00 91.00 272 ASP A O 1
ATOM 2076 N N . VAL A 1 273 ? -10.010 4.344 13.429 1.00 88.25 273 VAL A N 1
ATOM 2077 C CA . VAL A 1 273 ? -9.398 4.951 14.614 1.00 88.25 273 VAL A CA 1
ATOM 2078 C C . VAL A 1 273 ? -9.466 6.461 14.480 1.00 88.25 273 VAL A C 1
ATOM 2080 O O . VAL A 1 273 ? -8.902 7.041 13.550 1.00 88.25 273 VAL A O 1
ATOM 2083 N N . ALA A 1 274 ? -10.177 7.102 15.401 1.00 89.25 274 ALA A N 1
ATOM 2084 C CA . ALA A 1 274 ? -10.249 8.553 15.456 1.00 89.25 274 ALA A CA 1
ATOM 2085 C C . ALA A 1 274 ? -8.891 9.154 15.867 1.00 89.25 274 ALA A C 1
ATOM 2087 O O . ALA A 1 274 ? -8.130 8.495 16.585 1.00 89.25 274 ALA A O 1
ATOM 2088 N N . PRO A 1 275 ? -8.611 10.413 15.479 1.00 86.00 275 PRO A N 1
ATOM 2089 C CA . PRO A 1 275 ? -7.400 11.112 15.893 1.00 86.00 275 PRO A CA 1
ATOM 2090 C C . PRO A 1 275 ? -7.150 11.022 17.403 1.00 86.00 275 PRO A C 1
ATOM 2092 O O . PRO A 1 275 ? -8.077 11.135 18.217 1.00 86.00 275 PRO A O 1
ATOM 2095 N N . GLY A 1 276 ? -5.892 10.801 17.777 1.00 80.38 276 GLY A N 1
ATOM 2096 C CA . GLY A 1 276 ? -5.463 10.623 19.163 1.00 80.38 276 GLY A CA 1
ATOM 2097 C C . GLY A 1 276 ? -5.854 9.279 19.788 1.00 80.38 276 GLY A C 1
ATOM 2098 O O . GLY A 1 276 ? -5.700 9.117 20.997 1.00 80.38 276 GLY A O 1
ATOM 2099 N N . GLY A 1 277 ? -6.401 8.331 19.016 1.00 79.56 277 GLY A N 1
ATOM 2100 C CA . GLY A 1 277 ? -6.882 7.042 19.532 1.00 79.56 277 GLY A CA 1
ATOM 2101 C C . GLY A 1 277 ? -8.144 7.152 20.399 1.00 79.56 277 GLY A C 1
ATOM 2102 O O . GLY A 1 277 ? -8.450 6.250 21.177 1.00 79.56 277 GLY A O 1
ATOM 2103 N N . THR A 1 278 ? -8.872 8.267 20.290 1.00 82.12 278 THR A N 1
ATOM 2104 C CA . THR A 1 278 ? -9.999 8.628 21.172 1.00 82.12 278 THR A CA 1
ATOM 2105 C C . THR A 1 278 ? -11.243 7.763 20.979 1.00 82.12 278 THR A C 1
ATOM 2107 O O . THR A 1 278 ? -12.021 7.578 21.915 1.00 82.12 278 THR A O 1
ATOM 2110 N N . ALA A 1 279 ? -11.430 7.218 19.780 1.00 82.75 279 ALA A N 1
ATOM 2111 C CA . ALA A 1 279 ? -12.508 6.300 19.451 1.00 82.75 279 ALA A CA 1
ATOM 2112 C C . ALA A 1 279 ? -12.011 5.234 18.473 1.00 82.75 279 ALA A C 1
ATOM 2114 O O . ALA A 1 279 ? -11.171 5.507 17.613 1.00 82.75 279 ALA A O 1
ATOM 2115 N N . LEU A 1 280 ? -12.558 4.028 18.609 1.00 85.75 280 LEU A N 1
ATOM 2116 C CA . LEU A 1 280 ? -12.260 2.886 17.759 1.00 85.75 280 LEU A CA 1
ATOM 2117 C C . LEU A 1 280 ? -13.573 2.222 17.348 1.00 85.75 280 LEU A C 1
ATOM 2119 O O . LEU A 1 280 ? -14.266 1.644 18.184 1.00 85.75 280 LEU A O 1
ATOM 2123 N N . ASN A 1 281 ? -13.899 2.299 16.063 1.00 87.50 281 ASN A N 1
ATOM 2124 C CA . ASN A 1 281 ? -15.031 1.586 15.488 1.00 87.50 281 ASN A CA 1
ATOM 2125 C C . ASN A 1 281 ? -14.518 0.334 14.787 1.00 87.50 281 ASN A C 1
ATOM 2127 O O . ASN A 1 281 ? -13.495 0.370 14.108 1.00 87.50 281 ASN A O 1
ATOM 2131 N N . THR A 1 282 ? -15.202 -0.791 14.966 1.00 86.69 282 THR A N 1
ATOM 2132 C CA . THR A 1 282 ? -14.814 -2.066 14.359 1.00 86.69 282 THR A CA 1
ATOM 2133 C C . THR A 1 282 ? -16.021 -2.715 13.711 1.00 86.69 282 THR A C 1
ATOM 2135 O O . THR A 1 282 ? -17.076 -2.838 14.331 1.00 86.69 282 THR A O 1
ATOM 2138 N N . TRP A 1 283 ? -15.847 -3.175 12.478 1.00 87.44 283 TRP A N 1
ATOM 2139 C CA . TRP A 1 283 ? -16.841 -3.942 11.746 1.00 87.44 283 TRP A CA 1
ATOM 2140 C C . TRP A 1 283 ? -16.228 -5.257 11.304 1.00 87.44 283 TRP A C 1
ATOM 2142 O O . TRP A 1 283 ? -15.125 -5.290 10.761 1.00 87.44 283 TRP A O 1
ATOM 2152 N N . VAL A 1 284 ? -16.962 -6.342 11.519 1.00 87.12 284 VAL A N 1
ATOM 2153 C CA . VAL A 1 284 ? -16.549 -7.680 11.106 1.00 87.12 284 VAL A CA 1
ATOM 2154 C C . VAL A 1 284 ? -17.628 -8.245 10.206 1.00 87.12 284 VAL A C 1
ATOM 2156 O O . VAL A 1 284 ? -18.792 -8.331 10.600 1.00 87.12 284 VAL A O 1
ATOM 2159 N N . LYS A 1 285 ? -17.241 -8.657 9.001 1.00 83.75 285 LYS A N 1
ATOM 2160 C CA . LYS A 1 285 ? -18.112 -9.438 8.131 1.00 83.75 285 LYS A CA 1
ATOM 2161 C C . LYS A 1 285 ? -17.857 -10.917 8.382 1.00 83.75 285 LYS A C 1
ATOM 2163 O O . LYS A 1 285 ? -16.735 -11.398 8.206 1.00 83.75 285 LYS A O 1
ATOM 2168 N N . GLN A 1 286 ? -18.917 -11.620 8.771 1.00 82.81 286 GLN A N 1
ATOM 2169 C CA . GLN A 1 286 ? -18.914 -13.068 8.938 1.00 82.81 286 GLN A CA 1
ATOM 2170 C C . GLN A 1 286 ? -19.998 -13.725 8.076 1.00 82.81 286 GLN A C 1
ATOM 2172 O O . GLN A 1 286 ? -21.049 -13.121 7.839 1.00 82.81 286 GLN A O 1
ATOM 2177 N N . GLY A 1 287 ? -19.752 -14.949 7.609 1.00 75.94 287 GLY A N 1
ATOM 2178 C CA . GLY A 1 287 ? -20.739 -15.752 6.884 1.00 75.94 287 GLY A CA 1
ATOM 2179 C C . GLY A 1 287 ? -20.136 -16.920 6.105 1.00 75.94 287 GLY A C 1
ATOM 2180 O O . GLY A 1 287 ? -18.953 -16.905 5.772 1.00 75.94 287 GLY A O 1
ATOM 2181 N N . SER A 1 288 ? -20.967 -17.920 5.804 1.00 62.31 288 SER A N 1
ATOM 2182 C CA . SER A 1 288 ? -20.620 -19.070 4.952 1.00 62.31 288 SER A CA 1
ATOM 2183 C C . SER A 1 288 ? -20.665 -18.746 3.459 1.00 62.31 288 SER A C 1
ATOM 2185 O O . SER A 1 288 ? -19.947 -19.360 2.674 1.00 62.31 288 SER A O 1
ATOM 2187 N N . ASP A 1 289 ? -21.491 -17.774 3.073 1.00 64.50 289 ASP A N 1
ATOM 2188 C CA . ASP A 1 289 ? -21.652 -17.361 1.683 1.00 64.50 289 ASP A CA 1
ATOM 2189 C C . ASP A 1 289 ? -20.611 -16.291 1.372 1.00 64.50 289 ASP A C 1
ATOM 2191 O O . ASP A 1 289 ? -20.671 -15.189 1.923 1.00 64.50 289 ASP A O 1
ATOM 2195 N N . TRP A 1 290 ? -19.641 -16.609 0.515 1.00 54.97 290 TRP A N 1
ATOM 2196 C CA . TRP A 1 290 ? -18.696 -15.624 -0.007 1.00 54.97 290 TRP A CA 1
ATOM 2197 C C . TRP A 1 290 ? -19.414 -14.753 -1.052 1.00 54.97 290 TRP A C 1
ATOM 2199 O O . TRP A 1 290 ? -19.733 -15.253 -2.135 1.00 54.97 290 TRP A O 1
ATOM 2209 N N . PRO A 1 291 ? -19.713 -13.470 -0.771 1.00 55.00 291 PRO A N 1
ATOM 2210 C CA . PRO A 1 291 ? -20.271 -12.578 -1.782 1.00 55.00 291 PRO A CA 1
ATOM 2211 C C . PRO A 1 291 ? -19.235 -12.306 -2.883 1.00 55.00 291 PRO A C 1
ATOM 2213 O O . PRO A 1 291 ? -18.035 -12.490 -2.688 1.00 55.00 291 PRO A O 1
ATOM 2216 N N . ALA A 1 292 ? -19.682 -11.778 -4.027 1.00 58.69 292 ALA A N 1
ATOM 2217 C CA . ALA A 1 292 ? -18.780 -11.360 -5.109 1.00 58.69 292 ALA A CA 1
ATOM 2218 C C . ALA A 1 292 ? -17.742 -10.301 -4.664 1.00 58.69 292 ALA A C 1
ATOM 2220 O O . ALA A 1 292 ? -16.679 -10.189 -5.268 1.00 58.69 292 ALA A O 1
ATOM 2221 N N . SER A 1 293 ? -18.041 -9.540 -3.602 1.00 70.06 293 SER A N 1
ATOM 2222 C CA . SER A 1 293 ? -17.094 -8.686 -2.879 1.00 70.06 293 SER A CA 1
ATOM 2223 C C . SER A 1 293 ? -17.458 -8.660 -1.385 1.00 70.06 293 SER A C 1
ATOM 2225 O O . SER A 1 293 ? -18.575 -8.245 -1.058 1.00 70.06 293 SER A O 1
ATOM 2227 N N . PRO A 1 294 ? -16.563 -9.074 -0.465 1.00 69.31 294 PRO A N 1
ATOM 2228 C CA . PRO A 1 294 ? -16.829 -9.048 0.980 1.00 69.31 294 PRO A CA 1
ATOM 2229 C C . PRO A 1 294 ? -16.948 -7.621 1.537 1.00 69.31 294 PRO A C 1
ATOM 2231 O O . PRO A 1 294 ? -17.475 -7.420 2.631 1.00 69.31 294 PRO A O 1
ATOM 2234 N N . TRP A 1 295 ? -16.509 -6.626 0.764 1.00 79.19 295 TRP A N 1
ATOM 2235 C CA . TRP A 1 295 ? -16.385 -5.234 1.182 1.00 79.19 295 TRP A CA 1
ATOM 2236 C C . TRP A 1 295 ? -17.689 -4.445 1.101 1.00 79.19 295 TRP A C 1
ATOM 2238 O O . TRP A 1 295 ? -17.949 -3.613 1.960 1.00 79.19 295 TRP A O 1
ATOM 2248 N N . ALA A 1 296 ? -18.552 -4.749 0.127 1.00 66.50 296 ALA A N 1
ATOM 2249 C CA . ALA A 1 296 ? -19.812 -4.026 -0.094 1.00 66.50 296 ALA A CA 1
ATOM 2250 C C . ALA A 1 296 ? -20.821 -4.158 1.066 1.00 66.50 296 ALA A C 1
ATOM 2252 O O . ALA A 1 296 ? -21.807 -3.428 1.118 1.00 66.50 296 ALA A O 1
ATOM 2253 N N . ALA A 1 297 ? -20.594 -5.110 1.975 1.00 60.44 297 ALA A N 1
ATOM 2254 C CA . ALA A 1 297 ? -21.419 -5.333 3.157 1.00 60.44 297 ALA A CA 1
ATOM 2255 C C . ALA A 1 297 ? -20.925 -4.571 4.400 1.00 60.44 297 ALA A C 1
ATOM 2257 O O . ALA A 1 297 ? -21.616 -4.576 5.420 1.00 60.44 297 ALA A O 1
ATOM 2258 N N . LEU A 1 298 ? -19.738 -3.960 4.344 1.00 66.38 298 LEU A N 1
ATOM 2259 C CA . LEU A 1 298 ? -19.251 -3.080 5.400 1.00 66.38 298 LEU A CA 1
ATOM 2260 C C . LEU A 1 298 ? -19.801 -1.668 5.145 1.00 66.38 298 LEU A C 1
ATOM 2262 O O . LEU A 1 298 ? -19.840 -1.240 3.991 1.00 66.38 298 LEU A O 1
ATOM 2266 N N . PRO A 1 299 ? -20.263 -0.947 6.181 1.00 60.62 299 PRO A N 1
ATOM 2267 C CA . PRO A 1 299 ? -20.736 0.422 6.002 1.00 60.62 299 PRO A CA 1
ATOM 2268 C C . PRO A 1 299 ? -19.612 1.295 5.436 1.00 60.62 299 PRO A C 1
ATOM 2270 O O . PRO A 1 299 ? -18.449 1.071 5.776 1.00 60.62 299 PRO A O 1
ATOM 2273 N N . ALA A 1 300 ? -19.975 2.250 4.573 1.00 56.84 300 ALA A N 1
ATOM 2274 C CA . ALA A 1 300 ? -19.064 3.241 3.999 1.00 56.84 300 ALA A CA 1
ATOM 2275 C C . ALA A 1 300 ? -18.624 4.256 5.063 1.00 56.84 300 ALA A C 1
ATOM 2277 O O . ALA A 1 300 ? -19.514 4.826 5.729 1.00 56.84 300 ALA A O 1
#

Foldseek 3Di:
DPPVVVVVVVVVVVVVVVLVVVLVQLDPDFCEDQFSQVDQPLAFQKKKWAQFQLQVVQLLCLAPVSVVVCDPVVVCVCVVPCVVPLVVVLVCVVCVVDDNPPVVVLVRVVRNHTKMKGFHAHPQLAGDKMKIKTFCVSVVVVVVVCVVVCPPPPQKGFNDFFAQAPPDPDTWTWIWGDSDSNWIWIWTADDGMIMIIRDCSLQHHPVRHGRRSSSPLVSLCRDPDLVSVCSNCVLLVHDSDRDQWMKIKGACSNVCSNVCVVVVFWGMKIWTAHGNSPDIDIDTGGDNDDPPGSRNPDDD